Protein AF-A0A3Q0J9S3-F1 (afdb_monomer)

Solvent-accessible surface area (backbone atoms only — not comparable to full-atom values): 10246 Å² total; per-residue (Å²): 113,75,65,60,57,50,49,50,52,51,50,52,49,48,51,49,53,48,52,59,47,47,58,70,67,48,84,59,52,83,39,62,65,51,34,44,53,50,44,73,31,55,76,80,62,47,72,89,80,58,49,76,65,51,54,53,54,41,64,74,39,37,73,55,38,54,61,58,41,72,51,67,41,54,68,50,73,86,28,55,58,26,52,55,52,50,52,52,53,50,50,52,53,50,52,54,50,36,56,51,29,27,60,51,14,63,75,73,75,45,60,34,69,57,43,19,50,52,53,51,49,51,63,57,46,56,60,47,52,53,52,36,51,51,35,40,69,73,41,99,54,59,59,58,24,51,53,52,54,53,51,54,52,48,47,46,51,50,55,63,50,42,45,59,50,52,53,51,55,51,54,52,54,54,56,52,50,54,60,51,50,62,58,60,78,74,108

InterPro domains:
  IPR004836 Sodium/calcium exchanger protein [PR01259] (84-96)
  IPR004836 Sodium/calcium exchanger protein [PR01259] (97-108)
  IPR004836 Sodium/calcium exchanger protein [PR01259] (110-122)
  IPR004836 Sodium/calcium exchanger protein [PR01259] (123-136)
  IPR004837 Sodium/calcium exchanger membrane region [PF01699] (78-172)
  IPR044880 NCX, central ion-binding domain superfamily [G3DSA:1.20.1420.30] (35-182)
  IPR051171 Calcium/Cation Antiporter [PTHR11878] (10-175)

pLDDT: mean 76.57, std 12.16, range [46.0, 93.94]

Sequence (187 aa):
MLEKDTYNSVVDRLMLMTNTNLDAIAVHSETWGQQLTSAMNVNGGDVSSATTYDYIIHYITFQWKVLFALIPPPKIFHGWLTFFVTLIVMGLIMTLTGDLARRFGCVIGLSDTITGITLVALGTSLPEIVGASFAARGEKEADGCLSHILGRIAVTVLVGVGMPWLVAAIYHAFNMVEKTGDKIDRK

Mean predicted aligned error: 13.0 Å

Structure (mmCIF, N/CA/C/O backbone):
data_AF-A0A3Q0J9S3-F1
#
_entry.id   AF-A0A3Q0J9S3-F1
#
loop_
_atom_site.group_PDB
_atom_site.id
_atom_site.type_symbol
_atom_site.label_atom_id
_atom_site.label_alt_id
_atom_site.label_comp_id
_atom_site.label_asym_id
_atom_site.label_entity_id
_atom_site.label_seq_id
_atom_site.pdbx_PDB_ins_code
_atom_site.Cartn_x
_atom_site.Cartn_y
_atom_site.Cartn_z
_atom_site.occupancy
_atom_site.B_iso_or_equiv
_atom_site.auth_seq_id
_atom_site.auth_comp_id
_atom_site.auth_asym_id
_atom_site.auth_atom_id
_atom_site.pdbx_PDB_model_num
ATOM 1 N N . MET A 1 1 ? 10.746 37.585 -39.190 1.00 57.66 1 MET A N 1
ATOM 2 C CA . MET A 1 1 ? 10.411 36.321 -39.884 1.00 57.66 1 MET A CA 1
ATOM 3 C C . MET A 1 1 ? 11.261 35.181 -39.319 1.00 57.66 1 MET A C 1
ATOM 5 O O . MET A 1 1 ? 10.682 34.299 -38.711 1.00 57.66 1 MET A O 1
ATOM 9 N N . LEU A 1 2 ? 12.597 35.309 -39.316 1.00 61.56 2 LEU A N 1
ATOM 10 C CA . LEU A 1 2 ? 13.558 34.324 -38.769 1.00 61.56 2 LEU A CA 1
ATOM 11 C C . LEU A 1 2 ? 13.350 33.891 -37.295 1.00 61.56 2 LEU A C 1
ATOM 13 O O . LEU A 1 2 ? 13.667 32.760 -36.933 1.00 61.56 2 LEU A O 1
ATOM 17 N N . GLU A 1 3 ? 12.802 34.755 -36.437 1.00 72.19 3 GLU A N 1
ATOM 18 C CA . GLU A 1 3 ? 12.566 34.444 -35.015 1.00 72.19 3 GLU A CA 1
ATOM 19 C C . GLU A 1 3 ? 11.379 33.490 -34.793 1.00 72.19 3 GLU A C 1
ATOM 21 O O . GLU A 1 3 ? 11.454 32.607 -33.942 1.00 72.19 3 GLU A O 1
ATOM 26 N N . LYS A 1 4 ? 10.315 33.598 -35.606 1.00 67.62 4 LYS A N 1
ATOM 27 C CA . LYS A 1 4 ? 9.150 32.695 -35.532 1.00 67.62 4 LYS A CA 1
ATOM 28 C C . LYS A 1 4 ? 9.493 31.287 -36.008 1.00 67.62 4 LYS A C 1
ATOM 30 O O . LYS A 1 4 ? 9.059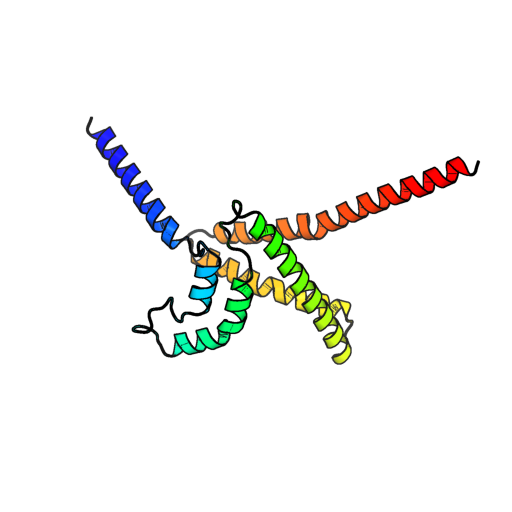 30.321 -35.392 1.00 67.62 4 LYS A O 1
ATOM 35 N N . ASP A 1 5 ? 10.298 31.177 -37.060 1.00 76.06 5 ASP A N 1
ATOM 36 C CA . ASP A 1 5 ? 10.704 29.878 -37.605 1.00 76.06 5 ASP A CA 1
ATOM 37 C C . ASP A 1 5 ? 11.651 29.153 -36.637 1.00 76.06 5 ASP A C 1
ATOM 39 O O . ASP A 1 5 ? 11.509 27.956 -36.389 1.00 76.06 5 ASP A O 1
ATOM 43 N N . THR A 1 6 ? 12.555 29.903 -35.995 1.00 74.56 6 THR A N 1
ATOM 44 C CA . THR A 1 6 ? 13.421 29.376 -34.930 1.00 74.56 6 THR A CA 1
ATOM 45 C C . THR A 1 6 ? 12.597 28.950 -33.713 1.00 74.56 6 THR A C 1
ATOM 47 O O . THR A 1 6 ? 12.784 27.839 -33.220 1.00 74.56 6 THR A O 1
ATOM 50 N N . TYR A 1 7 ? 11.643 29.775 -33.267 1.00 77.00 7 TYR A N 1
ATOM 51 C CA . TYR A 1 7 ? 10.740 29.457 -32.156 1.00 77.00 7 TYR A CA 1
ATOM 52 C C . TYR A 1 7 ? 9.936 28.178 -32.412 1.00 77.00 7 TYR A C 1
ATOM 54 O O . TYR A 1 7 ? 9.954 27.274 -31.580 1.00 77.00 7 TYR A O 1
ATOM 62 N N . ASN A 1 8 ? 9.312 28.051 -33.586 1.00 81.94 8 ASN A N 1
ATOM 63 C CA . ASN A 1 8 ? 8.559 26.852 -33.957 1.00 81.94 8 ASN A CA 1
ATOM 64 C C . ASN A 1 8 ? 9.458 25.609 -33.980 1.00 81.94 8 ASN A C 1
ATOM 66 O O . ASN A 1 8 ? 9.075 24.575 -33.450 1.00 81.94 8 ASN A O 1
ATOM 70 N N . SER A 1 9 ? 10.696 25.720 -34.475 1.00 84.06 9 SER A N 1
ATOM 71 C CA . SER A 1 9 ? 11.639 24.593 -34.468 1.00 84.06 9 SER A CA 1
ATOM 72 C C . SER A 1 9 ? 12.075 24.164 -33.058 1.00 84.06 9 SER A C 1
ATOM 74 O O . SER A 1 9 ? 12.313 22.981 -32.813 1.00 84.06 9 SER A O 1
ATOM 76 N N . VAL A 1 10 ? 12.175 25.110 -32.116 1.00 80.56 10 VAL A N 1
ATOM 77 C CA . VAL A 1 10 ? 12.490 24.825 -30.709 1.00 80.56 10 VAL A CA 1
ATOM 78 C C . VAL A 1 10 ? 11.286 24.189 -30.022 1.00 80.56 10 VAL A C 1
ATOM 80 O O . VAL A 1 10 ? 11.465 23.224 -29.284 1.00 80.56 10 VAL A O 1
ATOM 83 N N . VAL A 1 11 ? 10.069 24.662 -30.305 1.00 81.19 11 VAL A N 1
ATOM 84 C CA . VAL A 1 11 ? 8.820 24.059 -29.818 1.00 81.19 11 VAL A CA 1
ATOM 85 C C . VAL A 1 11 ? 8.642 22.644 -30.369 1.00 81.19 11 VAL A C 1
ATOM 87 O O . VAL A 1 11 ? 8.335 21.744 -29.595 1.00 81.19 11 VAL A O 1
ATOM 90 N N . ASP A 1 12 ? 8.926 22.404 -31.649 1.00 84.56 12 ASP A N 1
ATOM 91 C CA . ASP A 1 12 ? 8.862 21.069 -32.255 1.00 84.56 12 ASP A CA 1
ATOM 92 C C . ASP A 1 12 ? 9.908 20.123 -31.657 1.00 84.56 12 ASP A C 1
ATOM 94 O O . ASP A 1 12 ? 9.615 18.963 -31.371 1.00 84.56 12 ASP A O 1
ATOM 98 N N . ARG A 1 13 ? 11.125 20.616 -31.393 1.00 74.88 13 ARG A N 1
ATOM 99 C CA . ARG A 1 13 ? 12.170 19.844 -30.701 1.00 74.88 13 ARG A CA 1
ATOM 100 C C . ARG A 1 13 ? 11.818 19.566 -29.246 1.00 74.88 13 ARG A C 1
ATOM 102 O O . ARG A 1 13 ? 12.110 18.475 -28.766 1.00 74.88 13 ARG A O 1
ATOM 109 N N . LEU A 1 14 ? 11.195 20.516 -28.551 1.00 70.19 14 LEU A N 1
ATOM 110 C CA . LEU A 1 14 ? 10.699 20.325 -27.190 1.00 70.19 14 LEU A CA 1
ATOM 111 C C . LEU A 1 14 ? 9.545 19.330 -27.170 1.00 70.19 14 LEU A C 1
ATOM 113 O O . LEU A 1 14 ? 9.559 18.438 -26.334 1.00 70.19 14 LEU A O 1
ATOM 117 N N . MET A 1 15 ? 8.602 19.411 -28.107 1.00 69.62 15 MET A N 1
ATOM 118 C CA . MET A 1 15 ? 7.519 18.439 -28.253 1.00 69.62 15 MET A CA 1
ATOM 119 C C . MET A 1 15 ? 8.064 17.047 -28.571 1.00 69.62 15 MET A C 1
ATOM 121 O O . MET A 1 15 ? 7.650 16.091 -27.929 1.00 69.62 15 MET A O 1
ATOM 125 N N . LEU A 1 16 ? 9.038 16.917 -29.478 1.00 70.38 16 LEU A N 1
ATOM 126 C CA . LEU A 1 16 ? 9.688 15.640 -29.797 1.00 70.38 16 LEU A CA 1
ATOM 127 C C . LEU A 1 16 ? 10.479 15.068 -28.618 1.00 70.38 16 LEU A C 1
ATOM 129 O O . LEU A 1 16 ? 10.342 13.883 -28.324 1.00 70.38 16 LEU A O 1
ATOM 133 N N . MET A 1 17 ? 11.270 15.889 -27.918 1.00 59.56 17 MET A N 1
ATOM 134 C CA . MET A 1 17 ? 11.978 15.463 -26.704 1.00 59.56 17 MET A CA 1
ATOM 135 C C . MET A 1 17 ? 11.006 15.132 -25.567 1.00 59.56 17 MET A C 1
ATOM 137 O O . MET A 1 17 ? 11.267 14.217 -24.798 1.00 59.56 17 MET A O 1
ATOM 141 N N . THR A 1 18 ? 9.862 15.812 -25.484 1.00 60.12 18 THR A N 1
ATOM 142 C CA . THR A 1 18 ? 8.819 15.516 -24.493 1.00 60.12 18 THR A CA 1
ATOM 143 C C . THR A 1 18 ? 8.098 14.214 -24.832 1.00 60.12 18 THR A C 1
ATOM 145 O O . THR A 1 18 ? 7.892 13.409 -23.937 1.00 60.12 18 THR A O 1
ATOM 148 N N . ASN A 1 19 ? 7.778 13.953 -26.105 1.00 59.81 19 ASN A N 1
ATOM 149 C CA . ASN A 1 19 ? 7.098 12.724 -26.538 1.00 59.81 19 ASN A CA 1
ATOM 150 C C . ASN A 1 19 ? 7.997 11.487 -26.406 1.00 59.81 19 ASN A C 1
ATOM 152 O O . ASN A 1 19 ? 7.597 10.472 -25.853 1.00 59.81 19 ASN A O 1
ATOM 156 N N . THR A 1 20 ? 9.253 11.590 -26.845 1.00 49.97 20 THR A N 1
ATOM 157 C CA . THR A 1 20 ? 10.216 10.478 -26.744 1.00 49.97 20 THR A CA 1
ATOM 158 C C . THR A 1 20 ? 10.614 10.171 -25.300 1.00 49.97 20 THR A C 1
ATOM 160 O O . THR A 1 20 ? 10.859 9.015 -24.963 1.00 49.97 20 THR A O 1
ATOM 163 N N . ASN A 1 21 ? 10.633 11.178 -24.422 1.00 54.12 21 ASN A N 1
ATOM 164 C CA . ASN A 1 21 ? 10.845 10.971 -22.991 1.00 54.12 21 ASN A CA 1
ATOM 165 C C . ASN A 1 21 ? 9.557 10.500 -22.288 1.00 54.12 21 ASN A C 1
ATOM 167 O O . ASN A 1 21 ? 9.633 9.702 -21.364 1.00 54.12 21 ASN A O 1
ATOM 171 N N . LEU A 1 22 ? 8.368 10.889 -22.769 1.00 54.56 22 LEU A N 1
ATOM 172 C CA . LEU A 1 22 ? 7.084 10.340 -22.313 1.00 54.56 22 LEU A CA 1
ATOM 173 C C . LEU A 1 22 ? 6.984 8.834 -22.561 1.00 54.56 22 LEU A C 1
ATOM 175 O O . LEU A 1 22 ? 6.491 8.143 -21.680 1.00 54.56 22 LEU A O 1
ATOM 179 N N . ASP A 1 23 ? 7.493 8.315 -23.681 1.00 48.53 23 ASP A N 1
ATOM 180 C CA . ASP A 1 23 ? 7.511 6.870 -23.964 1.00 48.53 23 ASP A CA 1
ATOM 181 C C . ASP A 1 23 ? 8.536 6.104 -23.105 1.00 48.53 23 ASP A C 1
ATOM 183 O O . ASP A 1 23 ? 8.290 4.968 -22.703 1.00 48.53 23 ASP A O 1
ATOM 187 N N . ALA A 1 24 ? 9.662 6.733 -22.751 1.00 47.53 24 ALA A N 1
ATOM 188 C CA . ALA A 1 24 ? 10.639 6.176 -21.808 1.00 47.53 24 ALA A CA 1
ATOM 189 C C . ALA A 1 24 ? 10.157 6.241 -20.341 1.00 47.53 24 ALA A C 1
ATOM 191 O O . ALA A 1 24 ? 10.504 5.381 -19.531 1.00 47.53 24 ALA A O 1
ATOM 192 N N . ILE A 1 25 ? 9.329 7.238 -20.008 1.00 46.00 25 ILE A N 1
ATOM 193 C CA . ILE A 1 25 ? 8.617 7.380 -18.726 1.00 46.00 25 ILE A CA 1
ATOM 194 C C . ILE A 1 25 ? 7.341 6.519 -18.709 1.00 46.00 25 ILE A C 1
ATOM 196 O O . ILE A 1 25 ? 6.864 6.143 -17.635 1.00 46.00 25 ILE A O 1
ATOM 200 N N . ALA A 1 26 ? 6.824 6.116 -19.875 1.00 46.53 26 ALA A N 1
ATOM 201 C CA . ALA A 1 26 ? 5.749 5.145 -20.037 1.00 46.53 26 ALA A CA 1
ATOM 202 C C . ALA A 1 26 ? 6.260 3.723 -19.760 1.00 46.53 26 ALA A C 1
ATOM 204 O O . ALA A 1 26 ? 6.108 2.795 -20.549 1.00 46.53 26 ALA A O 1
ATOM 205 N N . VAL A 1 27 ? 6.771 3.515 -18.547 1.00 47.62 27 VAL A N 1
ATOM 206 C CA . VAL A 1 27 ? 6.981 2.215 -17.894 1.00 47.62 27 VAL A CA 1
ATOM 207 C C . VAL A 1 27 ? 5.614 1.585 -17.562 1.00 47.62 27 VAL A C 1
ATOM 209 O O . VAL A 1 27 ? 5.398 1.032 -16.492 1.00 47.62 27 VAL A O 1
ATOM 212 N N . HIS A 1 28 ? 4.616 1.728 -18.434 1.00 52.16 28 HIS A N 1
ATOM 213 C CA . HIS A 1 28 ? 3.241 1.284 -18.236 1.00 52.16 28 HIS A CA 1
ATOM 214 C C . HIS A 1 28 ? 2.761 0.596 -19.511 1.00 52.16 28 HIS A C 1
ATOM 216 O O . HIS A 1 28 ? 2.390 1.221 -20.502 1.00 52.16 28 HIS A O 1
ATOM 222 N N . SER A 1 29 ? 2.774 -0.727 -19.451 1.00 52.75 29 SER A N 1
ATOM 223 C CA . SER A 1 29 ? 2.216 -1.649 -20.433 1.00 52.75 29 SER A CA 1
ATOM 224 C C . SER A 1 29 ? 0.773 -1.281 -20.789 1.00 52.75 29 SER A C 1
ATOM 226 O O . SER A 1 29 ? -0.067 -1.026 -19.924 1.00 52.75 29 SER A O 1
ATOM 228 N N . GLU A 1 30 ? 0.491 -1.220 -22.090 1.00 58.88 30 GLU A N 1
ATOM 229 C CA . GLU A 1 30 ? -0.714 -0.573 -22.613 1.00 58.88 30 GLU A CA 1
ATOM 230 C C . GLU A 1 30 ? -1.953 -1.466 -22.532 1.00 58.88 30 GLU A C 1
ATOM 232 O O . GLU A 1 30 ? -3.084 -0.989 -22.598 1.00 58.88 30 GLU A O 1
ATOM 237 N N . THR A 1 31 ? -1.745 -2.770 -22.353 1.00 64.44 31 THR A N 1
ATOM 238 C CA . THR A 1 31 ? -2.798 -3.783 -22.299 1.00 64.44 31 THR A CA 1
ATOM 239 C C . THR A 1 31 ? -2.441 -4.899 -21.315 1.00 64.44 31 THR A C 1
ATOM 241 O O . THR A 1 31 ? -1.266 -5.189 -21.082 1.00 64.44 31 THR A O 1
ATOM 244 N N . TRP A 1 32 ? -3.461 -5.576 -20.773 1.00 64.00 32 TRP A N 1
ATOM 245 C CA . TRP A 1 32 ? -3.302 -6.759 -19.910 1.00 64.00 32 TRP A CA 1
ATOM 246 C C . TRP A 1 32 ? -2.414 -7.834 -20.557 1.00 64.00 32 TRP A C 1
ATOM 248 O O . TRP A 1 32 ? -1.601 -8.469 -19.889 1.00 64.00 32 TRP A O 1
ATOM 258 N N . GLY A 1 33 ? -2.529 -8.002 -21.880 1.00 63.28 33 GLY A N 1
ATOM 259 C CA . GLY A 1 33 ? -1.698 -8.927 -22.648 1.00 63.28 33 GLY A CA 1
ATOM 260 C C . GLY A 1 33 ? -0.220 -8.547 -22.608 1.00 63.28 33 GLY A C 1
ATOM 261 O O . GLY A 1 33 ? 0.618 -9.388 -22.309 1.00 63.28 33 GLY A O 1
ATOM 262 N N .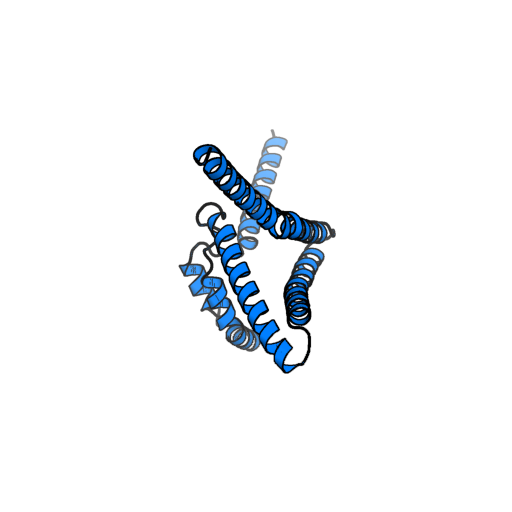 GLN A 1 34 ? 0.111 -7.269 -22.809 1.00 68.31 34 GLN A N 1
ATOM 263 C CA . GLN A 1 34 ? 1.494 -6.796 -22.709 1.00 68.31 34 GLN A CA 1
ATOM 264 C C . GLN A 1 34 ? 2.039 -6.877 -21.276 1.00 68.31 34 GLN A C 1
ATOM 266 O O . GLN A 1 34 ? 3.220 -7.177 -21.107 1.00 68.31 34 GLN A O 1
ATOM 271 N N . GLN A 1 35 ? 1.207 -6.664 -20.249 1.00 68.50 35 GLN A N 1
ATOM 272 C CA . GLN A 1 35 ? 1.579 -6.879 -18.841 1.00 68.50 35 GLN A CA 1
ATOM 273 C C . GLN A 1 35 ? 1.977 -8.326 -18.577 1.00 68.50 35 GLN A C 1
ATOM 275 O O . GLN A 1 35 ? 3.038 -8.579 -18.008 1.00 68.50 35 GLN A O 1
ATOM 280 N N . LEU A 1 36 ? 1.164 -9.271 -19.046 1.00 72.00 36 LEU A N 1
ATOM 281 C CA . LEU A 1 36 ? 1.415 -10.690 -18.855 1.00 72.00 36 LEU A CA 1
ATOM 282 C C . LEU A 1 36 ? 2.612 -11.173 -19.687 1.00 72.00 36 LEU A C 1
ATOM 284 O O . LEU A 1 36 ? 3.478 -11.870 -19.167 1.00 72.00 36 LEU A O 1
ATOM 288 N N . THR A 1 37 ? 2.734 -10.750 -20.948 1.00 68.56 37 THR A N 1
ATOM 289 C CA . THR A 1 37 ? 3.888 -11.085 -21.799 1.00 68.56 37 THR A CA 1
ATOM 290 C C . THR A 1 37 ? 5.194 -10.507 -21.242 1.00 68.56 37 THR A C 1
ATOM 292 O O . THR A 1 37 ? 6.209 -11.199 -21.219 1.00 68.56 37 THR A O 1
ATOM 295 N N . SER A 1 38 ? 5.174 -9.286 -20.701 1.00 67.56 38 SER A N 1
ATOM 296 C CA . SER A 1 38 ? 6.340 -8.679 -20.031 1.00 67.56 38 SER A CA 1
ATOM 297 C C . SER A 1 38 ? 6.643 -9.326 -18.675 1.00 67.56 38 SER A C 1
ATOM 299 O O . SER A 1 38 ? 7.794 -9.356 -18.226 1.00 67.56 38 SER A O 1
ATOM 301 N N . ALA A 1 39 ? 5.624 -9.868 -18.002 1.00 66.12 39 ALA A N 1
ATOM 302 C CA . ALA A 1 39 ? 5.809 -10.665 -16.798 1.00 66.12 39 ALA A CA 1
ATOM 303 C C . ALA A 1 39 ? 6.525 -11.986 -17.115 1.00 66.12 39 ALA A C 1
ATOM 305 O O . ALA A 1 39 ? 7.461 -12.330 -16.393 1.00 66.12 39 ALA A O 1
ATOM 306 N N . MET A 1 40 ? 6.150 -12.644 -18.219 1.00 65.19 40 MET A N 1
ATOM 307 C CA . MET A 1 40 ? 6.673 -13.945 -18.655 1.00 65.19 40 MET A CA 1
ATOM 308 C C . MET A 1 40 ? 8.036 -13.888 -19.365 1.00 65.19 40 MET A C 1
ATOM 310 O O . MET A 1 40 ? 8.767 -14.872 -19.320 1.00 65.19 40 MET A O 1
ATOM 314 N N . ASN A 1 41 ? 8.415 -12.765 -19.984 1.00 68.50 41 ASN A N 1
ATOM 315 C CA . ASN A 1 41 ? 9.706 -12.646 -20.672 1.00 68.50 41 ASN A CA 1
ATOM 316 C C . ASN A 1 41 ? 10.842 -12.192 -19.735 1.00 68.50 41 ASN A C 1
ATOM 318 O O . ASN A 1 41 ? 10.708 -11.237 -18.959 1.00 68.50 41 ASN A O 1
ATOM 322 N N . VAL A 1 42 ? 11.995 -12.861 -19.839 1.00 59.88 42 VAL A N 1
ATOM 323 C CA . VAL A 1 42 ? 13.268 -12.424 -19.242 1.00 59.88 42 VAL A CA 1
ATOM 324 C C . VAL A 1 42 ? 13.800 -11.258 -20.079 1.00 59.88 42 VAL A C 1
ATOM 326 O O . VAL A 1 42 ? 13.814 -11.348 -21.303 1.00 59.88 42 VAL A O 1
ATOM 329 N N . ASN A 1 43 ? 14.166 -10.147 -19.432 1.00 60.91 43 ASN A N 1
ATOM 330 C CA . ASN A 1 43 ? 14.705 -8.944 -20.088 1.00 60.91 43 ASN A CA 1
ATOM 331 C C . ASN A 1 43 ? 13.877 -8.463 -21.313 1.00 60.91 43 ASN A C 1
ATOM 333 O O . ASN A 1 43 ? 14.398 -8.217 -22.394 1.00 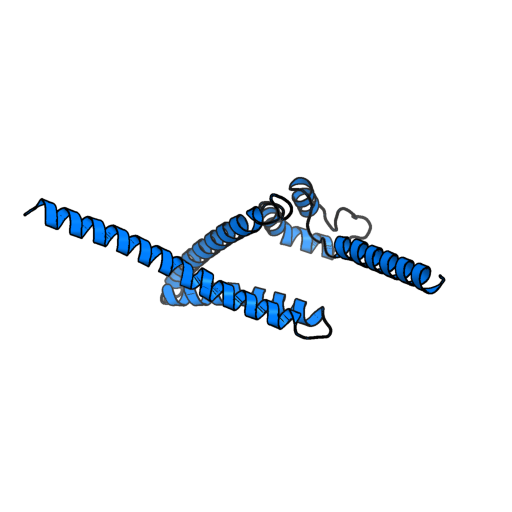60.91 43 ASN A O 1
ATOM 337 N N . GLY A 1 44 ? 12.540 -8.426 -21.191 1.00 59.91 44 GLY A N 1
ATOM 338 C CA . GLY A 1 44 ? 11.654 -7.922 -22.256 1.00 59.91 44 GLY A CA 1
ATOM 339 C C . GLY A 1 44 ? 11.599 -8.766 -23.541 1.00 59.91 44 GLY A C 1
ATOM 340 O O . GLY A 1 44 ? 10.885 -8.393 -24.467 1.00 59.91 44 GLY A O 1
ATOM 341 N N . GLY A 1 45 ? 12.281 -9.917 -23.585 1.00 59.69 45 GLY A N 1
ATOM 342 C CA . GLY A 1 45 ? 12.368 -10.794 -24.756 1.00 59.69 45 GLY A CA 1
ATOM 343 C C . GLY A 1 45 ? 13.740 -10.805 -25.437 1.00 59.69 45 GLY A C 1
ATOM 344 O O . GLY A 1 45 ? 13.930 -11.597 -26.358 1.00 59.69 45 GLY A O 1
ATOM 345 N N . ASP A 1 46 ? 14.705 -9.997 -24.984 1.00 57.56 46 ASP A N 1
ATOM 346 C CA . ASP A 1 46 ? 16.080 -10.059 -25.487 1.00 57.56 46 ASP A CA 1
ATOM 347 C C . ASP A 1 46 ? 16.905 -11.095 -24.708 1.00 57.56 46 ASP A C 1
ATOM 349 O O . ASP A 1 46 ? 17.620 -10.806 -23.750 1.00 57.56 46 ASP A O 1
ATOM 353 N N . VAL A 1 47 ? 16.785 -12.353 -25.132 1.00 61.25 47 VAL A N 1
ATOM 354 C CA . VAL A 1 47 ? 17.547 -13.482 -24.571 1.00 61.25 47 VAL A CA 1
ATOM 355 C C . VAL A 1 47 ? 19.027 -13.470 -24.971 1.00 61.25 47 VAL A C 1
ATOM 357 O O . VAL A 1 47 ? 19.800 -14.261 -24.433 1.00 61.25 47 VAL A O 1
ATOM 360 N N . SER A 1 48 ? 19.430 -12.601 -25.908 1.00 61.09 48 SER A N 1
ATOM 361 C CA . SER A 1 48 ? 20.776 -12.595 -26.494 1.00 61.09 48 SER A CA 1
ATOM 362 C C . SER A 1 48 ? 21.797 -11.778 -25.691 1.00 61.09 48 SER A C 1
ATOM 364 O O . SER A 1 48 ? 22.988 -12.083 -25.727 1.00 61.09 48 SER A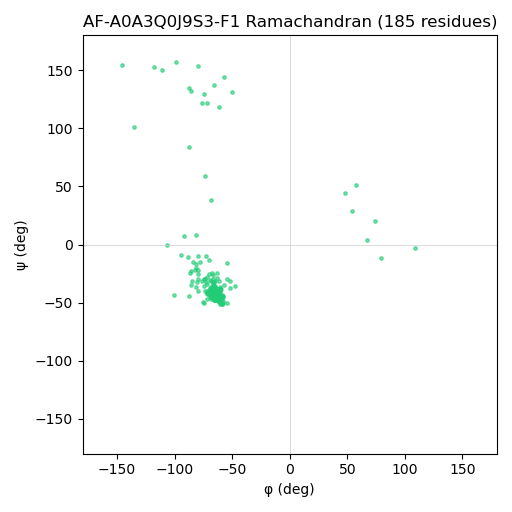 O 1
ATOM 366 N N . SER A 1 49 ? 21.328 -10.797 -24.916 1.00 61.09 49 SER A N 1
ATOM 367 C CA . SER A 1 49 ? 22.126 -9.944 -24.021 1.00 61.09 49 SER A CA 1
ATOM 368 C C . SER A 1 49 ? 21.936 -10.275 -22.529 1.00 61.09 49 SER A C 1
ATOM 370 O O . SER A 1 49 ? 22.571 -9.667 -21.664 1.00 61.09 49 SER A O 1
ATOM 372 N N . ALA A 1 50 ? 21.083 -11.256 -22.216 1.00 58.88 50 ALA A N 1
ATOM 373 C CA . ALA A 1 50 ? 20.678 -11.582 -20.853 1.00 58.88 50 ALA A CA 1
ATOM 374 C C . ALA A 1 50 ? 21.808 -12.252 -20.053 1.00 58.88 50 ALA A C 1
ATOM 376 O O . ALA A 1 50 ? 22.309 -13.325 -20.398 1.00 58.88 50 ALA A O 1
ATOM 377 N N . THR A 1 51 ? 22.181 -11.630 -18.935 1.00 71.62 51 THR A N 1
ATOM 378 C CA . THR A 1 51 ? 23.209 -12.160 -18.027 1.00 71.62 51 THR A CA 1
ATOM 379 C C . THR A 1 51 ? 22.608 -13.252 -17.130 1.00 71.62 51 THR A C 1
ATOM 381 O O . THR A 1 51 ? 21.422 -13.215 -16.822 1.00 71.62 51 THR A O 1
ATOM 384 N N . THR A 1 52 ? 23.396 -14.212 -16.625 1.00 71.69 52 THR A N 1
ATOM 385 C CA . THR A 1 52 ? 22.922 -15.238 -15.661 1.00 71.69 52 THR A CA 1
ATOM 386 C C . THR A 1 52 ? 22.196 -14.630 -14.451 1.00 71.69 52 THR A C 1
ATOM 388 O O . THR A 1 52 ? 21.245 -15.213 -13.931 1.00 71.69 52 THR A O 1
ATOM 391 N N . TYR A 1 53 ? 22.600 -13.424 -14.040 1.00 73.12 53 TYR A N 1
ATOM 392 C CA . TYR A 1 53 ? 21.915 -12.642 -13.014 1.00 73.12 53 TYR A CA 1
ATOM 393 C C . TYR A 1 53 ? 20.464 -12.300 -13.391 1.00 73.12 53 TYR A C 1
ATOM 395 O O . TYR A 1 53 ? 19.597 -12.421 -12.530 1.00 73.12 53 TYR A O 1
ATOM 403 N N . ASP A 1 54 ? 20.172 -11.985 -14.657 1.00 71.81 54 ASP A N 1
ATOM 404 C CA . ASP A 1 54 ? 18.826 -11.638 -15.141 1.00 71.81 54 ASP A CA 1
ATOM 405 C C . ASP A 1 54 ? 17.852 -12.817 -15.051 1.00 71.81 54 ASP A C 1
ATOM 407 O O . ASP A 1 54 ? 16.679 -12.649 -14.716 1.00 71.81 54 ASP A O 1
ATOM 411 N N . TYR A 1 55 ? 18.337 -14.036 -15.287 1.00 74.56 55 TYR A N 1
ATOM 412 C CA . TYR A 1 55 ? 17.523 -15.244 -15.156 1.00 74.56 55 TYR A CA 1
ATOM 413 C C . TYR A 1 55 ? 17.217 -15.575 -13.691 1.00 74.56 55 TYR A C 1
ATOM 415 O O . TYR A 1 55 ? 16.086 -15.940 -13.365 1.00 74.56 55 TYR A O 1
ATOM 423 N N . ILE A 1 56 ? 18.194 -15.405 -12.794 1.00 79.00 56 ILE A N 1
ATOM 424 C CA . ILE A 1 56 ? 18.016 -15.654 -11.355 1.00 79.00 56 ILE A CA 1
ATOM 425 C C . ILE A 1 56 ? 17.013 -14.659 -10.764 1.00 79.00 56 ILE A C 1
ATOM 427 O O . ILE A 1 56 ? 16.071 -15.067 -10.081 1.00 79.00 56 ILE A O 1
ATOM 431 N N . ILE A 1 57 ? 17.164 -13.363 -11.058 1.00 77.44 57 ILE A N 1
ATOM 432 C CA . ILE A 1 57 ? 16.210 -12.350 -10.587 1.00 77.44 57 ILE A CA 1
ATOM 433 C C . ILE A 1 57 ? 14.830 -12.563 -11.205 1.00 77.44 57 ILE A C 1
ATOM 435 O O . ILE A 1 57 ? 13.828 -12.360 -10.522 1.00 77.44 57 ILE A O 1
ATOM 439 N N . HIS A 1 58 ? 14.750 -13.010 -12.462 1.00 77.50 58 HIS A N 1
ATOM 440 C CA . HIS A 1 58 ? 13.470 -13.279 -13.101 1.00 77.50 58 HIS A CA 1
ATOM 441 C C . HIS A 1 58 ? 12.745 -14.429 -12.407 1.00 77.50 58 HIS A C 1
ATOM 443 O O . HIS A 1 58 ? 11.582 -14.276 -12.056 1.00 77.50 58 HIS A O 1
ATOM 449 N N . TYR A 1 59 ? 13.431 -15.539 -12.128 1.00 80.06 59 TYR A N 1
ATOM 450 C CA . TYR A 1 59 ? 12.835 -16.673 -11.424 1.00 80.06 59 TYR A CA 1
ATOM 451 C C . TYR A 1 59 ? 12.364 -16.295 -10.013 1.00 80.06 59 TYR A C 1
ATOM 453 O O . TYR A 1 59 ? 11.249 -16.625 -9.624 1.00 80.06 59 TYR A O 1
ATOM 461 N N . ILE A 1 60 ? 13.174 -15.534 -9.267 1.00 80.38 60 ILE A N 1
ATOM 462 C CA . ILE A 1 60 ? 12.833 -15.086 -7.907 1.00 80.38 60 ILE A CA 1
ATOM 463 C C . ILE A 1 60 ? 11.692 -14.066 -7.906 1.00 80.38 60 ILE A C 1
ATOM 465 O O . ILE A 1 60 ? 10.943 -13.991 -6.939 1.00 80.38 60 ILE A O 1
ATOM 469 N N . THR A 1 61 ? 11.547 -13.251 -8.947 1.00 79.56 61 THR A N 1
ATOM 470 C CA . THR A 1 61 ? 10.482 -12.240 -9.015 1.00 79.56 61 THR A CA 1
ATOM 471 C C . THR A 1 61 ? 9.244 -12.733 -9.752 1.00 79.56 61 THR A C 1
ATOM 473 O O . THR A 1 61 ? 8.215 -12.071 -9.674 1.00 79.56 61 THR A O 1
ATOM 476 N N . PHE A 1 62 ? 9.290 -13.893 -10.410 1.00 78.12 62 PHE A N 1
ATOM 477 C CA . PHE A 1 62 ? 8.224 -14.401 -11.271 1.00 78.12 62 PHE A CA 1
ATOM 478 C C . PHE A 1 62 ? 6.869 -14.463 -10.558 1.00 78.12 62 PHE A C 1
ATOM 480 O O . PHE A 1 62 ? 5.893 -13.888 -11.041 1.00 78.12 62 PHE A O 1
ATOM 487 N N . GLN A 1 63 ? 6.814 -15.063 -9.365 1.00 79.00 63 GLN A N 1
ATOM 488 C CA . GLN A 1 63 ? 5.568 -15.153 -8.597 1.00 79.00 63 GLN A CA 1
ATOM 489 C C . GLN A 1 63 ? 5.015 -13.779 -8.182 1.00 79.00 63 GLN A C 1
ATOM 491 O O . GLN A 1 63 ? 3.802 -13.610 -8.082 1.00 79.00 63 GLN A O 1
ATOM 496 N N . TRP A 1 64 ? 5.885 -12.778 -8.004 1.00 71.06 64 TRP A N 1
ATOM 497 C CA . TRP A 1 64 ? 5.479 -11.401 -7.720 1.00 71.06 64 TRP A CA 1
ATOM 498 C C . TRP A 1 64 ? 5.046 -10.659 -8.990 1.00 71.06 64 TRP A C 1
ATOM 500 O O . TRP A 1 64 ? 4.035 -9.964 -8.974 1.00 71.06 64 TRP A O 1
ATOM 510 N N . LYS A 1 65 ? 5.744 -10.852 -10.116 1.00 72.94 65 LYS A N 1
ATOM 511 C CA . LYS A 1 65 ? 5.400 -10.253 -11.416 1.00 72.94 65 LYS A CA 1
ATOM 512 C C . LYS A 1 65 ? 4.028 -10.714 -11.901 1.00 72.94 65 LYS A C 1
ATOM 514 O O . LYS A 1 65 ? 3.268 -9.899 -12.409 1.00 72.94 65 LYS A O 1
ATOM 519 N N . VAL A 1 66 ? 3.691 -11.990 -11.709 1.00 74.69 66 VAL A N 1
ATOM 520 C CA . VAL A 1 66 ? 2.371 -12.537 -12.061 1.00 74.69 66 VAL A CA 1
ATOM 521 C C . VAL A 1 66 ? 1.271 -11.952 -11.170 1.00 74.69 66 VAL A C 1
ATOM 523 O O . VAL A 1 66 ? 0.204 -11.604 -11.668 1.00 74.69 66 VAL A O 1
ATOM 526 N N . LEU A 1 67 ? 1.541 -11.772 -9.873 1.00 75.12 67 LEU A N 1
ATOM 527 C CA . LEU A 1 67 ? 0.592 -11.157 -8.943 1.00 75.12 67 LEU A CA 1
ATOM 528 C C . LEU A 1 67 ? 0.332 -9.678 -9.280 1.00 75.12 67 LEU A C 1
ATOM 530 O O . LEU A 1 67 ? -0.812 -9.234 -9.242 1.00 75.12 67 LEU A O 1
ATOM 534 N N . PHE A 1 68 ? 1.365 -8.933 -9.682 1.00 69.94 68 PHE A N 1
ATOM 535 C CA . PHE A 1 68 ? 1.219 -7.548 -10.141 1.00 69.94 68 PHE A CA 1
ATOM 536 C C . PHE A 1 68 ? 0.595 -7.431 -11.539 1.00 69.94 68 PHE A C 1
ATOM 538 O O . PHE A 1 68 ? -0.111 -6.462 -11.796 1.00 69.94 68 PHE A O 1
ATOM 545 N N . ALA A 1 69 ? 0.783 -8.418 -12.420 1.00 69.50 69 ALA A N 1
ATOM 546 C CA . ALA A 1 69 ? 0.123 -8.468 -13.728 1.00 69.50 69 ALA A CA 1
ATOM 547 C C . ALA A 1 69 ? -1.389 -8.753 -13.639 1.00 69.50 69 ALA A C 1
ATOM 549 O O . ALA A 1 69 ? -2.097 -8.577 -14.626 1.00 69.50 69 ALA A O 1
ATOM 550 N N . LEU A 1 70 ? -1.887 -9.184 -12.471 1.00 70.38 70 LEU A N 1
ATOM 551 C CA . LEU A 1 70 ? -3.321 -9.332 -12.207 1.00 70.38 70 LEU A CA 1
ATOM 552 C C . LEU A 1 70 ? -4.005 -7.990 -11.877 1.00 70.38 70 LEU A C 1
ATOM 554 O O . LEU A 1 70 ? -5.227 -7.916 -11.776 1.00 70.38 70 LEU A O 1
ATOM 558 N N . ILE A 1 71 ? -3.237 -6.922 -11.667 1.00 73.62 71 ILE A N 1
ATOM 559 C CA . ILE A 1 71 ? -3.776 -5.591 -11.396 1.00 73.62 71 ILE A CA 1
ATOM 560 C C . ILE A 1 71 ? -4.069 -4.912 -12.742 1.00 73.62 71 ILE A C 1
ATOM 562 O O . ILE A 1 71 ? -3.201 -4.914 -13.613 1.00 73.62 71 ILE A O 1
ATOM 566 N N . PRO A 1 72 ? -5.261 -4.313 -12.932 1.00 69.06 72 PRO A N 1
ATOM 567 C CA . PRO A 1 72 ? -5.633 -3.709 -14.203 1.00 69.06 72 PRO A CA 1
ATOM 568 C C . PRO A 1 72 ? -4.639 -2.630 -14.660 1.00 69.06 72 PRO A C 1
ATOM 570 O O . PRO A 1 72 ? -4.129 -1.873 -13.832 1.00 69.06 72 PRO A O 1
ATOM 573 N N . PRO A 1 73 ? -4.386 -2.522 -15.980 1.00 66.12 73 PRO A N 1
ATOM 574 C CA . PRO A 1 73 ? -3.492 -1.535 -16.536 1.00 66.12 73 PRO A CA 1
ATOM 575 C C . PRO A 1 73 ? -4.026 -0.107 -16.340 1.00 66.12 73 PRO A C 1
ATOM 577 O O . PRO A 1 73 ? -5.195 0.163 -16.645 1.00 66.12 73 PRO A O 1
ATOM 580 N N . PRO A 1 74 ? -3.145 0.838 -15.963 1.00 64.12 74 PRO A N 1
ATOM 581 C CA . PRO A 1 74 ? -3.448 2.257 -15.742 1.00 64.12 74 PRO A CA 1
ATOM 582 C C . PRO A 1 74 ? -4.122 2.995 -16.907 1.00 64.12 74 PRO A C 1
ATOM 584 O O . PRO A 1 74 ? -4.679 4.068 -16.701 1.00 64.12 74 PRO A O 1
ATOM 587 N N . LYS A 1 75 ? -4.109 2.446 -18.130 1.00 63.66 75 LYS A N 1
ATOM 588 C CA . LYS A 1 75 ? -4.734 3.074 -19.308 1.00 63.66 75 LYS A CA 1
ATOM 589 C C . LYS A 1 75 ? -6.239 2.792 -19.441 1.00 63.66 75 LYS A C 1
ATOM 591 O O . LYS A 1 75 ? -6.924 3.495 -20.180 1.00 63.66 75 LYS A O 1
ATOM 596 N N . ILE A 1 76 ? -6.790 1.812 -18.717 1.00 61.34 76 ILE A N 1
ATOM 597 C CA . ILE A 1 76 ? -8.235 1.537 -18.741 1.00 61.34 76 ILE A CA 1
ATOM 598 C C . ILE A 1 76 ? -8.954 2.603 -17.894 1.00 61.34 76 ILE A C 1
ATOM 600 O O . ILE A 1 76 ? -8.671 2.747 -16.706 1.00 61.34 76 ILE A O 1
ATOM 604 N N . PHE A 1 77 ? -9.888 3.356 -18.494 1.00 60.22 77 PHE A N 1
ATOM 605 C CA . PHE A 1 77 ? -10.698 4.386 -17.812 1.00 60.22 77 PHE A CA 1
ATOM 606 C C . PHE A 1 77 ? -9.884 5.510 -17.126 1.00 60.22 77 PHE A C 1
ATOM 608 O O . PHE A 1 77 ? -10.108 5.828 -15.959 1.00 60.22 77 PHE A O 1
ATOM 615 N N . HIS A 1 78 ? -8.944 6.144 -17.842 1.00 65.62 78 HIS A N 1
ATOM 616 C CA . HIS A 1 78 ? -8.168 7.294 -17.331 1.00 65.62 78 HIS A CA 1
ATOM 617 C C . HIS A 1 78 ? -7.454 7.026 -15.983 1.00 65.62 78 HIS A C 1
ATOM 619 O O . HIS A 1 78 ? -7.285 7.935 -15.175 1.00 65.62 78 HIS A O 1
ATOM 625 N N . GLY A 1 79 ? -7.085 5.771 -15.696 1.00 67.50 79 GLY A N 1
ATOM 626 C CA . GLY A 1 79 ? -6.372 5.384 -14.471 1.00 67.50 79 GLY A CA 1
ATOM 627 C C . GLY A 1 79 ? -7.229 5.240 -13.211 1.00 67.50 79 GLY A C 1
ATOM 628 O O . GLY A 1 79 ? -6.772 4.637 -12.240 1.00 67.50 79 GLY A O 1
ATOM 629 N N . TRP A 1 80 ? -8.488 5.686 -13.221 1.00 74.62 80 TRP A N 1
ATOM 630 C CA . TRP A 1 80 ? -9.369 5.623 -12.047 1.00 74.62 80 TRP A CA 1
ATOM 631 C C . TRP A 1 80 ? -9.675 4.193 -11.602 1.00 74.62 80 TRP A C 1
ATOM 633 O O . TRP A 1 80 ? -9.674 3.894 -10.408 1.00 74.62 80 TRP A O 1
ATOM 643 N N . LEU A 1 81 ? -9.893 3.285 -12.556 1.00 77.50 81 LEU A N 1
ATOM 644 C CA . LEU A 1 81 ? -10.150 1.879 -12.243 1.00 77.50 81 LEU A CA 1
ATOM 645 C C . LEU A 1 81 ? -8.946 1.237 -11.543 1.00 77.50 81 LEU A C 1
ATOM 647 O O . LEU A 1 81 ? -9.101 0.500 -10.572 1.00 77.50 81 LEU A O 1
ATOM 651 N N . THR A 1 82 ? -7.741 1.561 -12.004 1.00 79.69 82 THR A N 1
ATOM 652 C CA . THR A 1 82 ? -6.502 1.033 -11.427 1.00 79.69 82 THR A CA 1
ATOM 653 C C . THR A 1 82 ? -6.299 1.540 -10.007 1.00 79.69 82 THR A C 1
ATOM 655 O O . THR A 1 82 ? -5.927 0.765 -9.128 1.00 79.69 82 THR A O 1
ATOM 658 N N . PHE A 1 83 ? -6.625 2.806 -9.745 1.00 81.56 83 PHE A N 1
ATOM 659 C CA . PHE A 1 83 ? -6.554 3.384 -8.407 1.00 81.56 83 PHE A CA 1
ATOM 660 C C . PHE A 1 83 ? -7.442 2.639 -7.396 1.00 81.56 83 PHE A C 1
ATOM 662 O O . PHE A 1 83 ? -6.959 2.202 -6.355 1.00 81.56 83 PHE A O 1
ATOM 669 N N . PHE A 1 84 ? -8.721 2.412 -7.706 1.00 85.12 84 PHE A N 1
ATOM 670 C CA . PHE A 1 84 ? -9.605 1.702 -6.774 1.00 85.12 84 PHE A CA 1
ATOM 671 C C . PHE A 1 84 ? -9.243 0.224 -6.614 1.00 85.12 84 PHE A C 1
ATOM 673 O O . PHE A 1 84 ? -9.250 -0.288 -5.496 1.00 85.12 84 PHE A O 1
ATOM 680 N N . VAL A 1 85 ? -8.898 -0.468 -7.704 1.00 85.38 85 VAL A N 1
ATOM 681 C CA . VAL A 1 85 ? -8.552 -1.896 -7.636 1.00 85.38 85 VAL A CA 1
ATOM 682 C C . VAL A 1 85 ? -7.264 -2.111 -6.842 1.00 85.38 85 VAL A C 1
ATOM 684 O O . VAL A 1 85 ? -7.222 -2.993 -5.987 1.00 85.38 85 VAL A O 1
ATOM 687 N N . THR A 1 86 ? -6.242 -1.276 -7.042 1.00 83.19 86 THR A N 1
ATOM 688 C CA . THR A 1 86 ? -5.004 -1.345 -6.247 1.00 83.19 86 THR A CA 1
ATOM 689 C C . THR A 1 86 ? -5.245 -1.052 -4.771 1.00 83.19 86 THR A C 1
ATOM 691 O O . THR A 1 86 ? -4.711 -1.771 -3.930 1.00 83.19 86 THR A O 1
ATOM 694 N N . LEU A 1 87 ? -6.088 -0.068 -4.437 1.00 85.31 87 LEU A N 1
ATOM 695 C CA . LEU A 1 87 ? -6.467 0.208 -3.048 1.00 85.31 87 LEU A CA 1
ATOM 696 C C . LEU A 1 87 ? -7.161 -0.989 -2.384 1.00 85.31 87 LEU A C 1
ATOM 698 O O . LEU A 1 87 ? -6.829 -1.331 -1.250 1.00 85.31 87 LEU A O 1
ATOM 702 N N . ILE A 1 88 ? -8.086 -1.652 -3.086 1.00 87.44 88 ILE A N 1
ATOM 703 C CA . ILE A 1 88 ? -8.789 -2.838 -2.570 1.00 87.44 88 ILE A CA 1
ATOM 704 C C . ILE A 1 88 ? -7.811 -3.996 -2.352 1.00 87.44 88 ILE A C 1
ATOM 706 O O . ILE A 1 88 ? -7.807 -4.607 -1.283 1.00 87.44 88 ILE A O 1
ATOM 710 N N . VAL A 1 89 ? -6.958 -4.282 -3.340 1.00 86.38 89 VAL A N 1
ATOM 711 C CA . VAL A 1 89 ? -5.954 -5.355 -3.255 1.00 86.38 89 VAL A CA 1
ATOM 712 C C . VAL A 1 89 ? -4.970 -5.088 -2.114 1.00 86.38 89 VAL A C 1
ATOM 714 O O . VAL A 1 89 ? -4.687 -5.990 -1.327 1.00 86.38 89 VAL A O 1
ATOM 717 N N . MET A 1 90 ? -4.502 -3.847 -1.965 1.00 84.88 90 MET A N 1
ATOM 718 C CA . MET A 1 90 ? -3.626 -3.441 -0.865 1.00 84.88 90 MET A CA 1
ATOM 719 C C . MET A 1 90 ? -4.311 -3.615 0.494 1.00 84.88 90 MET A C 1
ATOM 721 O O . MET A 1 90 ? -3.715 -4.175 1.412 1.00 84.88 90 MET A O 1
ATOM 725 N N . GLY A 1 91 ? -5.576 -3.202 0.620 1.00 87.00 91 GLY A N 1
ATOM 726 C CA . GLY A 1 91 ? -6.371 -3.418 1.830 1.00 87.00 91 GLY A CA 1
ATOM 727 C C . GLY A 1 91 ? -6.489 -4.901 2.191 1.00 87.00 91 GLY A C 1
ATOM 728 O O . GLY A 1 91 ? -6.247 -5.278 3.337 1.00 87.00 91 GLY A O 1
ATOM 729 N N . LEU A 1 92 ? -6.767 -5.760 1.208 1.00 88.50 92 LEU A N 1
ATOM 730 C CA . LEU A 1 92 ? -6.860 -7.206 1.406 1.00 88.50 92 LEU A CA 1
ATOM 731 C C . LEU A 1 92 ? -5.522 -7.795 1.878 1.00 88.50 92 LEU A C 1
ATOM 733 O O . LEU A 1 92 ? -5.483 -8.494 2.891 1.00 88.50 92 LEU A O 1
ATOM 737 N N . ILE A 1 93 ? -4.410 -7.454 1.222 1.00 87.25 93 ILE A N 1
ATOM 738 C CA . ILE A 1 93 ? -3.068 -7.913 1.619 1.00 87.25 93 ILE A CA 1
ATOM 739 C C . ILE A 1 93 ? -2.713 -7.435 3.038 1.00 87.25 93 ILE A C 1
ATOM 741 O O . ILE A 1 93 ? -2.163 -8.210 3.826 1.00 87.25 93 ILE A O 1
ATOM 745 N N . MET A 1 94 ? -3.069 -6.198 3.400 1.00 86.50 94 MET A N 1
ATOM 746 C CA . MET A 1 94 ? -2.845 -5.654 4.745 1.00 86.50 94 MET A CA 1
ATOM 747 C C . MET A 1 94 ? -3.650 -6.399 5.813 1.00 86.50 94 MET A C 1
ATOM 749 O O . MET A 1 94 ? -3.100 -6.729 6.864 1.00 86.50 94 MET A O 1
ATOM 753 N N . THR A 1 95 ? -4.919 -6.729 5.545 1.00 87.94 95 THR A N 1
ATOM 754 C CA . THR A 1 95 ? -5.739 -7.519 6.484 1.00 87.94 95 THR A CA 1
ATOM 755 C C . THR A 1 95 ? -5.181 -8.926 6.694 1.00 87.94 95 THR A C 1
ATOM 757 O O . THR A 1 95 ? -5.023 -9.354 7.837 1.00 87.94 95 THR A O 1
ATOM 760 N N . LEU A 1 96 ? -4.767 -9.604 5.617 1.00 89.50 96 LEU A N 1
ATOM 761 C CA . LEU A 1 96 ? -4.137 -10.925 5.694 1.00 89.50 96 LEU A CA 1
ATOM 762 C C . LEU A 1 96 ? -2.822 -10.891 6.482 1.00 89.50 96 LEU A C 1
ATOM 764 O O . LEU A 1 96 ? -2.566 -11.765 7.309 1.00 89.50 96 LEU A O 1
ATOM 768 N N . THR A 1 97 ? -1.997 -9.868 6.252 1.00 87.62 97 THR A N 1
ATOM 769 C CA . THR A 1 97 ? -0.726 -9.683 6.968 1.00 87.62 97 THR A CA 1
ATOM 770 C C . THR A 1 97 ? -0.962 -9.433 8.455 1.00 87.62 97 THR A C 1
ATOM 772 O O . THR A 1 97 ? -0.263 -10.008 9.288 1.00 87.62 97 THR A O 1
ATOM 775 N N . GLY A 1 98 ? -1.976 -8.635 8.805 1.00 87.19 98 GLY A N 1
ATOM 776 C CA . GLY A 1 98 ? -2.383 -8.417 10.192 1.00 87.19 98 GLY A CA 1
ATOM 777 C C . GLY A 1 98 ? -2.825 -9.708 10.882 1.00 87.19 98 GLY A C 1
ATOM 778 O O . GLY A 1 98 ? -2.402 -9.983 12.004 1.00 87.19 98 GLY A O 1
ATOM 779 N N . ASP A 1 99 ? -3.613 -10.543 10.206 1.00 89.06 99 ASP A N 1
ATOM 780 C CA . ASP A 1 99 ? -4.071 -11.819 10.763 1.00 89.06 99 ASP A CA 1
ATOM 781 C C . ASP A 1 99 ? -2.939 -12.841 10.919 1.00 89.06 99 ASP A C 1
ATOM 783 O O . ASP A 1 99 ? -2.879 -13.551 11.927 1.00 89.06 99 ASP A O 1
ATOM 787 N N . LEU A 1 100 ? -1.997 -12.884 9.972 1.00 87.06 100 LEU A N 1
ATOM 788 C CA . LEU A 1 100 ? -0.766 -13.665 10.106 1.00 87.06 100 LEU A CA 1
ATOM 789 C C . LEU A 1 100 ? 0.062 -13.173 11.298 1.00 87.06 100 LEU A C 1
ATOM 791 O O . LEU A 1 100 ? 0.481 -13.980 12.125 1.00 87.06 100 LEU A O 1
ATOM 795 N N . ALA A 1 101 ? 0.249 -11.859 11.430 1.00 86.94 101 ALA A N 1
ATOM 796 C CA . ALA A 1 101 ? 1.020 -11.257 12.512 1.00 86.94 101 ALA A CA 1
ATOM 797 C C . ALA A 1 101 ? 0.434 -11.554 13.902 1.00 86.94 101 ALA A C 1
ATOM 799 O O . ALA A 1 101 ? 1.193 -11.845 14.824 1.00 86.94 101 ALA A O 1
ATOM 800 N N . ARG A 1 102 ? -0.898 -11.559 14.052 1.00 83.94 102 ARG A N 1
ATOM 801 C CA . ARG A 1 102 ? -1.572 -11.970 15.299 1.00 83.94 102 ARG A CA 1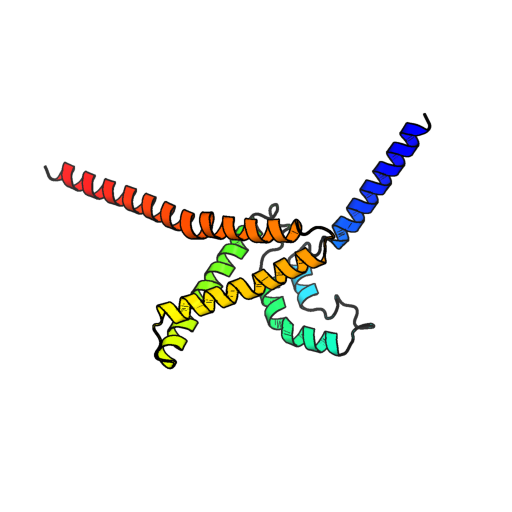
ATOM 802 C C . ARG A 1 102 ? -1.288 -13.434 15.635 1.00 83.94 102 ARG A C 1
ATOM 804 O O . ARG A 1 102 ? -0.893 -13.749 16.751 1.00 83.94 102 ARG A O 1
ATOM 811 N N . ARG A 1 103 ? -1.396 -14.332 14.648 1.00 85.38 103 ARG A N 1
ATOM 812 C CA . ARG A 1 103 ? -1.074 -15.760 14.836 1.00 85.38 103 ARG A CA 1
ATOM 813 C C . ARG A 1 103 ? 0.394 -15.976 15.214 1.00 85.38 103 ARG A C 1
ATOM 815 O O . ARG A 1 103 ? 0.678 -16.822 16.055 1.00 85.38 103 ARG A O 1
ATOM 822 N N . PHE A 1 104 ? 1.315 -15.205 14.635 1.00 83.75 104 PHE A N 1
ATOM 823 C CA . PHE A 1 104 ? 2.728 -15.216 15.030 1.00 83.75 104 PHE A CA 1
ATOM 824 C C . PHE A 1 104 ? 2.955 -14.627 16.433 1.00 83.75 104 PHE A C 1
ATOM 826 O O . PHE A 1 104 ? 3.778 -15.152 17.180 1.00 83.75 104 PHE A O 1
ATOM 833 N N . GLY A 1 105 ? 2.208 -13.588 16.822 1.00 82.44 105 GLY A N 1
ATOM 834 C CA . GLY A 1 105 ? 2.242 -12.986 18.162 1.00 82.44 105 GLY A CA 1
ATOM 835 C C . GLY A 1 105 ? 1.920 -13.990 19.270 1.00 82.44 105 GLY A C 1
ATOM 836 O O . GLY A 1 105 ? 2.692 -14.109 20.224 1.00 82.44 105 GLY A O 1
ATOM 837 N N . CYS A 1 106 ? 0.884 -14.809 19.064 1.00 79.25 106 CYS A N 1
ATOM 838 C CA . CYS A 1 106 ? 0.520 -15.916 19.950 1.00 79.25 106 CYS A CA 1
ATOM 839 C C . CYS A 1 106 ? 1.655 -16.940 20.163 1.00 79.25 106 CYS A C 1
ATOM 841 O O . CYS A 1 106 ? 1.792 -17.477 21.259 1.00 79.25 106 CYS A O 1
ATOM 843 N N . VAL A 1 107 ? 2.487 -17.208 19.146 1.00 81.31 107 VAL A N 1
ATOM 844 C CA . VAL A 1 107 ? 3.623 -18.152 19.246 1.00 81.31 107 VAL A CA 1
ATOM 845 C C . VAL A 1 107 ? 4.799 -17.544 20.016 1.00 81.31 107 VAL A C 1
ATOM 847 O O . VAL A 1 107 ? 5.531 -18.254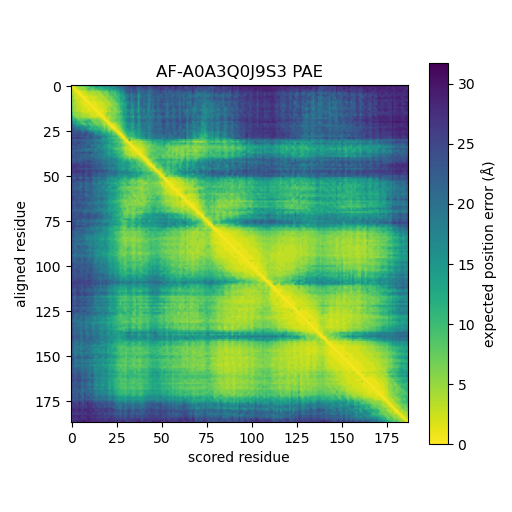 20.700 1.00 81.31 107 VAL A O 1
ATOM 850 N N . ILE A 1 108 ? 4.975 -16.226 19.918 1.00 81.25 108 ILE A N 1
ATOM 851 C CA . ILE A 1 108 ? 6.081 -15.480 20.536 1.00 81.25 108 ILE A CA 1
ATOM 852 C C . ILE A 1 108 ? 5.723 -15.027 21.970 1.00 81.25 108 ILE A C 1
ATOM 854 O O . ILE A 1 108 ? 6.596 -14.595 22.720 1.00 81.25 108 ILE A O 1
ATOM 858 N N . GLY A 1 109 ? 4.457 -15.155 22.385 1.00 78.38 109 GLY A N 1
ATOM 859 C CA . GLY A 1 109 ? 3.981 -14.746 23.712 1.00 78.38 109 GLY A CA 1
ATOM 860 C C . GLY A 1 109 ? 3.850 -13.227 23.879 1.00 78.38 109 GLY A C 1
ATOM 861 O O . GLY A 1 109 ? 3.849 -12.728 25.003 1.00 78.38 109 GLY A O 1
ATOM 862 N N . LEU A 1 110 ? 3.761 -12.486 22.770 1.00 77.25 110 LEU A N 1
ATOM 863 C CA . LEU A 1 110 ? 3.558 -11.036 22.752 1.00 77.25 110 LEU A CA 1
ATOM 864 C C . LEU A 1 110 ? 2.086 -10.696 22.497 1.00 77.25 110 LEU A C 1
ATOM 866 O O . LEU A 1 110 ? 1.350 -11.479 21.907 1.00 77.25 110 LEU A O 1
ATOM 870 N N . SER A 1 111 ? 1.663 -9.496 22.905 1.00 80.50 111 SER A N 1
ATOM 871 C CA . SER A 1 111 ? 0.313 -9.005 22.611 1.00 80.50 111 SER A CA 1
ATOM 872 C C . SER A 1 111 ? 0.093 -8.902 21.099 1.00 80.50 111 SER A C 1
ATOM 874 O O . SER A 1 111 ? 0.758 -8.111 20.422 1.00 80.50 111 SER A O 1
ATOM 876 N N . ASP A 1 112 ? -0.876 -9.669 20.596 1.00 80.56 112 ASP A N 1
ATOM 877 C CA . ASP A 1 112 ? -1.272 -9.760 19.185 1.00 80.56 112 ASP A CA 1
ATOM 878 C C . ASP A 1 112 ? -1.455 -8.391 18.517 1.00 80.56 112 ASP A C 1
ATOM 880 O O . ASP A 1 112 ? -1.111 -8.196 17.348 1.00 80.56 112 ASP A O 1
ATOM 884 N N . THR A 1 113 ? -1.967 -7.417 19.271 1.00 81.50 113 THR A N 1
ATOM 885 C CA . THR A 1 113 ? -2.199 -6.053 18.790 1.00 81.50 113 THR A CA 1
ATOM 886 C C . THR A 1 113 ? -0.891 -5.320 18.503 1.00 81.50 113 THR A C 1
ATOM 888 O O . THR A 1 113 ? -0.774 -4.659 17.475 1.00 81.50 113 THR A O 1
ATOM 891 N N . ILE A 1 114 ? 0.109 -5.447 19.379 1.00 84.69 114 ILE A N 1
ATOM 892 C CA . ILE A 1 114 ? 1.388 -4.740 19.233 1.00 84.69 114 ILE A CA 1
ATOM 893 C C . ILE A 1 114 ? 2.179 -5.363 18.082 1.00 84.69 114 ILE A C 1
ATOM 895 O O . ILE A 1 114 ? 2.625 -4.650 17.187 1.00 84.69 114 ILE A O 1
ATOM 899 N N . THR A 1 115 ? 2.272 -6.694 18.049 1.00 83.50 115 THR A N 1
ATOM 900 C CA . THR A 1 115 ? 2.982 -7.421 16.987 1.00 83.50 115 THR A CA 1
ATOM 901 C C . THR A 1 115 ? 2.363 -7.171 15.613 1.00 83.50 115 THR A C 1
ATOM 903 O O . THR A 1 115 ? 3.094 -6.950 14.648 1.00 83.50 115 THR A O 1
ATOM 906 N N . GLY A 1 116 ? 1.028 -7.122 15.527 1.00 83.12 116 GLY A N 1
ATOM 907 C CA . GLY A 1 116 ? 0.312 -6.760 14.305 1.00 83.12 116 GLY A CA 1
ATOM 908 C C . GLY A 1 116 ? 0.642 -5.352 13.815 1.00 83.12 116 GLY A C 1
ATOM 909 O O . GLY A 1 116 ? 1.025 -5.177 12.660 1.00 83.12 116 GLY A O 1
ATOM 910 N N . ILE A 1 117 ? 0.547 -4.350 14.692 1.00 84.31 117 ILE A N 1
ATOM 911 C CA . ILE A 1 117 ? 0.782 -2.950 14.316 1.00 84.31 117 ILE A CA 1
ATOM 912 C C . ILE A 1 117 ? 2.249 -2.721 13.936 1.00 84.31 117 ILE A C 1
ATOM 914 O O . ILE A 1 117 ? 2.514 -2.054 12.941 1.00 84.31 117 ILE A O 1
ATOM 918 N N . THR A 1 118 ? 3.211 -3.289 14.669 1.00 87.94 118 THR A N 1
ATOM 919 C CA . THR A 1 118 ? 4.639 -3.093 14.380 1.00 87.94 118 THR A CA 1
ATOM 920 C C . THR A 1 118 ? 5.069 -3.784 13.088 1.00 87.94 118 THR A C 1
ATOM 922 O O . THR A 1 118 ? 5.763 -3.164 12.286 1.00 87.94 118 THR A O 1
ATOM 925 N N . LEU A 1 119 ? 4.641 -5.029 12.837 1.00 85.75 119 LEU A N 1
ATOM 926 C CA . LEU A 1 119 ? 4.977 -5.726 11.588 1.00 85.75 119 LEU A CA 1
ATOM 927 C C . LEU A 1 119 ? 4.365 -5.036 10.367 1.00 85.75 119 LEU A C 1
ATOM 929 O O . LEU A 1 119 ? 5.045 -4.872 9.355 1.00 85.75 119 LEU A O 1
ATOM 933 N N . VAL A 1 120 ? 3.113 -4.582 10.472 1.00 85.25 120 VAL A N 1
ATOM 934 C CA . VAL A 1 120 ? 2.453 -3.833 9.396 1.00 85.25 120 VAL A CA 1
ATOM 935 C C . VAL A 1 120 ? 3.131 -2.477 9.182 1.00 85.25 120 VAL A C 1
ATOM 937 O O . VAL A 1 120 ? 3.452 -2.136 8.045 1.00 85.25 120 VAL A O 1
ATOM 940 N N . ALA A 1 121 ? 3.429 -1.734 10.253 1.00 87.00 121 ALA A N 1
ATOM 941 C CA . ALA A 1 121 ? 4.121 -0.449 10.160 1.00 87.00 121 ALA A CA 1
ATOM 942 C C . ALA A 1 121 ? 5.488 -0.602 9.474 1.00 87.00 121 ALA A C 1
ATOM 944 O O . ALA A 1 121 ? 5.751 0.066 8.474 1.00 87.00 121 ALA A O 1
ATOM 945 N N . LEU A 1 122 ? 6.312 -1.553 9.924 1.00 88.44 122 LEU A N 1
ATOM 946 C CA . LEU A 1 122 ? 7.606 -1.852 9.306 1.00 88.44 122 LEU A CA 1
ATOM 947 C C . LEU A 1 122 ? 7.458 -2.259 7.832 1.00 88.44 122 LEU A C 1
ATOM 949 O O . LEU A 1 122 ? 8.200 -1.766 6.981 1.00 88.44 122 LEU A O 1
ATOM 953 N N . GLY A 1 123 ? 6.471 -3.102 7.518 1.00 85.12 123 GLY A N 1
ATOM 954 C CA . GLY A 1 123 ? 6.174 -3.533 6.151 1.00 85.12 123 GLY A CA 1
ATOM 955 C C . GLY A 1 123 ? 5.777 -2.386 5.216 1.00 85.12 123 GLY A C 1
ATOM 956 O O . GLY A 1 123 ? 6.097 -2.431 4.032 1.00 85.12 123 GLY A O 1
ATOM 957 N N . THR A 1 124 ? 5.135 -1.334 5.732 1.00 86.25 124 THR A N 1
ATOM 958 C CA . THR A 1 124 ? 4.751 -0.147 4.942 1.00 86.25 124 THR A CA 1
ATOM 959 C C . THR A 1 124 ? 5.850 0.908 4.809 1.00 86.25 124 THR A C 1
ATOM 961 O O . THR A 1 124 ? 5.919 1.585 3.776 1.00 86.25 124 THR A O 1
ATOM 964 N N . SER A 1 125 ? 6.715 1.047 5.818 1.00 90.00 125 SER A N 1
ATOM 965 C CA . SER A 1 125 ? 7.778 2.058 5.842 1.00 90.00 125 SER A CA 1
ATOM 966 C C . SER A 1 125 ? 9.010 1.649 5.036 1.00 90.00 125 SER A C 1
ATOM 968 O O . SER A 1 125 ? 9.650 2.508 4.436 1.00 90.00 125 SER A O 1
ATOM 970 N N . LEU A 1 126 ? 9.349 0.356 4.957 1.00 89.62 126 LEU A N 1
ATOM 971 C CA . LEU A 1 126 ? 10.505 -0.084 4.160 1.00 89.62 126 LEU A CA 1
ATOM 972 C C . LEU A 1 126 ? 10.356 0.268 2.665 1.00 89.62 126 LEU A C 1
ATOM 974 O O . LEU A 1 126 ? 11.257 0.911 2.120 1.00 89.62 126 LEU A O 1
ATOM 978 N N . PRO A 1 127 ? 9.229 -0.047 1.993 1.00 85.38 127 PRO A N 1
ATOM 979 C CA . PRO A 1 127 ? 9.013 0.369 0.609 1.00 85.38 127 PRO A CA 1
ATOM 980 C C . PRO A 1 127 ? 8.921 1.890 0.453 1.00 85.38 127 PRO A C 1
ATOM 982 O O . PRO A 1 127 ? 9.325 2.422 -0.577 1.00 85.38 127 PRO A O 1
ATOM 985 N N . GLU A 1 128 ? 8.413 2.598 1.469 1.00 86.00 128 GLU A N 1
ATOM 986 C CA . GLU A 1 128 ? 8.353 4.066 1.476 1.00 86.00 128 GLU A CA 1
ATOM 987 C C . GLU A 1 128 ? 9.721 4.697 1.345 1.00 86.00 128 GLU A C 1
ATOM 989 O O . GLU A 1 128 ? 9.933 5.547 0.484 1.00 86.00 128 GLU A O 1
ATOM 994 N N . ILE A 1 129 ? 10.640 4.250 2.196 1.00 88.50 129 ILE A N 1
ATOM 995 C CA . ILE A 1 129 ? 11.996 4.772 2.259 1.00 88.50 129 ILE A CA 1
ATOM 996 C C . ILE A 1 129 ? 12.712 4.470 0.948 1.00 88.50 129 ILE A C 1
ATOM 998 O O . ILE A 1 129 ? 13.406 5.335 0.422 1.00 88.50 129 ILE A O 1
ATOM 1002 N N . VAL A 1 130 ? 12.518 3.273 0.391 1.00 89.94 130 VAL A N 1
ATOM 1003 C CA . VAL A 1 130 ? 13.099 2.887 -0.898 1.00 89.94 130 VAL A CA 1
ATOM 1004 C C . VAL A 1 130 ? 12.561 3.767 -2.033 1.00 89.94 130 VAL A C 1
ATOM 1006 O O . VAL A 1 130 ? 13.358 4.322 -2.785 1.00 89.94 130 VAL A O 1
ATOM 1009 N N . GLY A 1 131 ? 11.243 3.969 -2.125 1.00 86.56 131 GLY A N 1
ATOM 1010 C CA . GLY A 1 131 ? 10.632 4.845 -3.134 1.00 86.56 131 GLY A CA 1
ATOM 1011 C C . GLY A 1 131 ? 11.089 6.301 -3.011 1.00 86.56 131 GLY A C 1
ATOM 1012 O O . GLY A 1 131 ? 11.518 6.904 -3.994 1.00 86.56 131 GLY A O 1
ATOM 1013 N N . ALA A 1 132 ? 11.100 6.836 -1.789 1.00 86.88 132 ALA A N 1
ATOM 1014 C CA . ALA A 1 132 ? 11.592 8.180 -1.499 1.00 86.88 132 ALA A CA 1
ATOM 1015 C C . ALA A 1 132 ? 13.091 8.333 -1.822 1.00 86.88 132 ALA A C 1
ATOM 1017 O O . ALA A 1 132 ? 13.513 9.348 -2.372 1.00 86.88 132 ALA A O 1
ATOM 1018 N N . SER A 1 133 ? 13.897 7.302 -1.548 1.00 87.50 133 SER A N 1
ATOM 1019 C CA . SER A 1 133 ? 15.328 7.283 -1.876 1.00 87.50 133 SER A CA 1
ATOM 1020 C C . SER A 1 133 ? 15.576 7.272 -3.381 1.00 87.50 133 SER A C 1
ATOM 1022 O O . SER A 1 133 ? 16.514 7.914 -3.848 1.00 87.50 133 SER A O 1
ATOM 1024 N N . PHE A 1 134 ? 14.756 6.553 -4.153 1.00 86.81 134 PHE A N 1
ATOM 1025 C CA . PHE A 1 134 ? 14.834 6.585 -5.612 1.00 86.81 134 PHE A CA 1
ATOM 1026 C C . PHE A 1 134 ? 14.442 7.954 -6.168 1.00 86.81 134 PHE A C 1
ATOM 1028 O O . PHE A 1 134 ? 15.172 8.481 -7.004 1.00 86.81 134 PHE A O 1
ATOM 1035 N N . ALA A 1 135 ? 13.369 8.561 -5.653 1.00 85.50 135 ALA A N 1
ATOM 1036 C CA . ALA A 1 135 ? 12.968 9.914 -6.033 1.00 85.50 135 ALA A CA 1
ATOM 1037 C C . ALA A 1 135 ? 14.081 10.938 -5.742 1.00 85.50 135 ALA A C 1
ATOM 1039 O O . ALA A 1 135 ? 14.438 11.728 -6.608 1.00 85.50 135 ALA A O 1
ATOM 1040 N N . ALA A 1 136 ? 14.714 10.853 -4.567 1.00 85.38 136 ALA A N 1
ATOM 1041 C CA . ALA A 1 136 ? 15.820 11.733 -4.186 1.00 85.38 136 ALA A CA 1
ATOM 1042 C C . ALA A 1 136 ? 17.095 11.545 -5.030 1.00 85.38 136 ALA A C 1
ATOM 1044 O O . ALA A 1 136 ? 17.906 12.458 -5.127 1.00 85.38 136 ALA A O 1
ATOM 1045 N N . ARG A 1 137 ? 17.311 10.357 -5.609 1.00 81.81 137 ARG A N 1
ATOM 1046 C CA . ARG A 1 137 ? 18.468 10.071 -6.478 1.00 81.81 137 ARG A CA 1
ATOM 1047 C C . ARG A 1 137 ? 18.233 10.455 -7.939 1.00 81.81 137 ARG A C 1
ATOM 1049 O O . ARG A 1 137 ? 19.206 10.598 -8.674 1.00 81.81 137 ARG A O 1
ATOM 1056 N N . GLY A 1 138 ? 16.972 10.539 -8.362 1.00 73.88 138 GLY A N 1
ATOM 1057 C CA . GLY A 1 138 ? 16.585 10.819 -9.746 1.00 73.88 138 GLY A CA 1
ATOM 1058 C C . GLY A 1 138 ? 16.599 12.303 -10.112 1.00 73.88 138 GLY A C 1
ATOM 1059 O O . GLY A 1 138 ? 16.736 12.634 -11.287 1.00 73.88 138 GLY A O 1
ATOM 1060 N N . GLU A 1 139 ? 16.501 13.194 -9.126 1.00 77.00 139 GLU A N 1
ATOM 1061 C CA . GLU A 1 139 ? 16.439 14.643 -9.328 1.00 77.00 139 GLU A CA 1
ATOM 1062 C C . GLU A 1 139 ? 17.633 15.357 -8.678 1.00 77.00 139 GLU A C 1
ATOM 1064 O O . GLU A 1 139 ? 18.225 14.880 -7.712 1.00 77.00 139 GLU A O 1
ATOM 1069 N N . LYS A 1 140 ? 18.012 16.521 -9.225 1.00 69.12 140 LYS A N 1
ATOM 1070 C CA . LYS A 1 140 ? 19.035 17.392 -8.610 1.00 69.12 140 LYS A CA 1
ATOM 1071 C C . LYS A 1 140 ? 18.540 18.050 -7.319 1.00 69.12 140 LYS A C 1
ATOM 1073 O O . LYS A 1 140 ? 19.360 18.411 -6.480 1.00 69.12 140 LYS A O 1
ATOM 1078 N N . GLU A 1 141 ? 17.228 18.217 -7.193 1.00 75.44 141 GLU A N 1
ATOM 1079 C CA . GLU A 1 141 ? 16.540 18.856 -6.071 1.00 75.44 141 GLU A CA 1
ATOM 1080 C C . GLU A 1 141 ? 15.765 17.782 -5.290 1.00 75.44 141 GLU A C 1
ATOM 1082 O O . GLU A 1 141 ? 15.325 16.784 -5.857 1.00 75.44 141 GLU A O 1
ATOM 1087 N N . ALA A 1 142 ? 15.579 17.966 -3.981 1.00 80.06 142 ALA A N 1
ATOM 1088 C CA . ALA A 1 142 ? 14.899 16.981 -3.130 1.00 80.06 142 ALA A CA 1
ATOM 1089 C C . ALA A 1 142 ? 13.354 17.055 -3.193 1.00 80.06 142 ALA A C 1
ATOM 1091 O O . ALA A 1 142 ? 12.669 16.378 -2.418 1.00 80.06 142 ALA A O 1
ATOM 1092 N N . ASP A 1 143 ? 12.798 17.856 -4.104 1.00 85.31 143 ASP A N 1
ATOM 1093 C CA . ASP A 1 143 ? 11.364 18.148 -4.204 1.00 85.31 143 ASP A CA 1
ATOM 1094 C C . ASP A 1 143 ? 10.527 16.905 -4.548 1.00 85.31 143 ASP A C 1
ATOM 1096 O O . ASP A 1 143 ? 9.450 16.693 -3.975 1.00 85.31 143 ASP A O 1
ATOM 1100 N N . GLY A 1 144 ? 11.046 16.014 -5.401 1.00 84.00 144 GLY A N 1
ATOM 1101 C CA . GLY A 1 144 ? 10.419 14.722 -5.690 1.00 84.00 144 GLY A CA 1
ATOM 1102 C C . GLY A 1 144 ? 10.270 13.828 -4.450 1.00 84.00 144 GLY A C 1
ATOM 1103 O O . GLY A 1 144 ? 9.253 13.159 -4.265 1.00 84.00 144 GLY A O 1
ATOM 1104 N N . CYS A 1 145 ? 11.241 13.857 -3.534 1.00 87.62 145 CYS A N 1
ATOM 1105 C CA . CYS A 1 145 ? 11.165 13.115 -2.272 1.00 87.62 145 CYS A CA 1
ATOM 1106 C C . CYS A 1 145 ? 10.142 13.737 -1.310 1.00 87.62 145 CYS A C 1
ATOM 1108 O O . CYS A 1 145 ? 9.335 13.026 -0.702 1.00 87.62 145 CYS A O 1
ATOM 1110 N N . LEU A 1 146 ? 10.132 15.071 -1.207 1.00 89.25 146 LEU A N 1
ATOM 1111 C CA . LEU A 1 146 ? 9.202 15.796 -0.343 1.00 89.25 146 LEU A CA 1
ATOM 1112 C C . LEU A 1 146 ? 7.746 15.575 -0.770 1.00 89.25 146 LEU A C 1
ATOM 1114 O O . LEU A 1 146 ? 6.899 15.267 0.070 1.00 89.25 146 LEU A O 1
ATOM 1118 N N . SER A 1 147 ? 7.458 15.683 -2.069 1.00 88.75 147 SER A N 1
ATOM 1119 C CA . SER A 1 147 ? 6.115 15.444 -2.611 1.00 88.75 147 SER A CA 1
ATOM 1120 C C . SER A 1 147 ? 5.637 14.006 -2.370 1.00 88.75 147 SER A C 1
ATOM 1122 O O . SER A 1 147 ? 4.482 13.804 -1.991 1.00 88.75 147 SER A O 1
ATOM 1124 N N . HIS A 1 148 ? 6.527 13.015 -2.487 1.00 89.00 148 HIS A N 1
ATOM 1125 C CA . HIS A 1 148 ? 6.218 11.616 -2.191 1.00 89.00 148 HIS A CA 1
ATOM 1126 C C . HIS A 1 148 ? 5.832 11.403 -0.717 1.00 89.00 148 HIS A C 1
ATOM 1128 O O . HIS A 1 148 ? 4.803 10.789 -0.425 1.00 89.00 148 HIS A O 1
ATOM 1134 N N . ILE A 1 149 ? 6.621 11.936 0.223 1.00 90.25 149 ILE A N 1
ATOM 1135 C CA . ILE A 1 149 ? 6.353 11.801 1.665 1.00 90.25 149 ILE A CA 1
ATOM 1136 C C . ILE A 1 149 ? 5.063 12.539 2.050 1.00 90.25 149 ILE A C 1
ATOM 1138 O O . ILE A 1 149 ? 4.194 11.968 2.711 1.00 90.25 149 ILE A O 1
ATOM 1142 N N . LEU A 1 150 ? 4.895 13.789 1.607 1.00 91.94 150 LEU A N 1
ATOM 1143 C CA . LEU A 1 150 ? 3.700 14.583 1.910 1.00 91.94 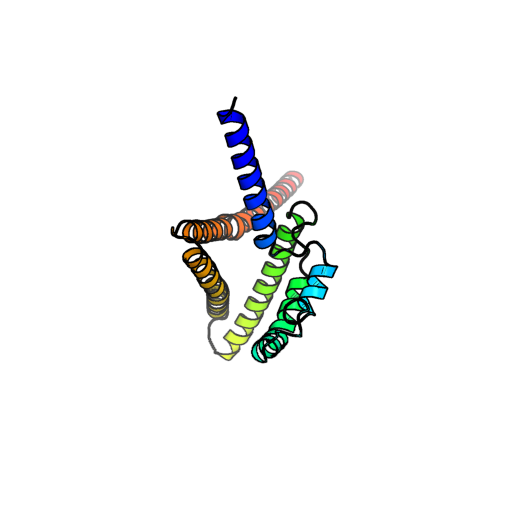150 LEU A CA 1
ATOM 1144 C C . LEU A 1 150 ? 2.429 13.942 1.348 1.00 91.94 150 LEU A C 1
ATOM 1146 O O . LEU A 1 150 ? 1.420 13.869 2.050 1.00 91.94 150 LEU A O 1
ATOM 1150 N N . GLY A 1 151 ? 2.484 13.431 0.115 1.00 89.75 151 GLY A N 1
ATOM 1151 C CA . GLY A 1 151 ? 1.366 12.720 -0.498 1.00 89.75 151 GLY A CA 1
ATOM 1152 C C . GLY A 1 151 ? 0.955 11.491 0.313 1.00 89.75 151 GLY A C 1
ATOM 1153 O O . GLY A 1 151 ? -0.229 11.292 0.592 1.00 89.75 151 GLY A O 1
ATOM 1154 N N . ARG A 1 152 ? 1.926 10.697 0.775 1.00 88.06 152 ARG A N 1
ATOM 1155 C CA . ARG A 1 152 ? 1.660 9.511 1.602 1.00 88.06 152 ARG A CA 1
ATOM 1156 C C . ARG A 1 152 ? 1.076 9.842 2.973 1.00 88.06 152 ARG A C 1
ATOM 1158 O O . ARG A 1 152 ? 0.143 9.165 3.418 1.00 88.06 152 ARG A O 1
ATOM 1165 N N . ILE A 1 153 ? 1.568 10.893 3.627 1.00 90.56 153 ILE A N 1
ATOM 1166 C CA . ILE A 1 153 ? 1.006 11.375 4.898 1.00 90.56 153 ILE A CA 1
ATOM 1167 C C . ILE A 1 153 ? -0.439 11.841 4.689 1.00 90.56 153 ILE A C 1
ATOM 1169 O O . ILE A 1 153 ? -1.325 11.453 5.453 1.00 90.56 153 ILE A O 1
ATOM 1173 N N . ALA A 1 154 ? -0.700 12.609 3.627 1.00 92.62 154 ALA A N 1
ATOM 1174 C CA . ALA A 1 154 ? -2.038 13.093 3.304 1.00 92.62 154 ALA A CA 1
ATOM 1175 C C . ALA A 1 154 ? -3.030 11.940 3.092 1.00 92.62 154 ALA A C 1
ATOM 1177 O O . ALA A 1 154 ? -4.113 11.952 3.675 1.00 92.62 154 ALA A O 1
ATOM 1178 N N . VAL A 1 155 ? -2.655 10.909 2.326 1.00 89.50 155 VAL A N 1
ATOM 1179 C CA . VAL A 1 155 ? -3.506 9.725 2.108 1.00 89.50 155 VAL A CA 1
ATOM 1180 C C . VAL A 1 155 ? -3.756 8.969 3.416 1.00 89.50 155 VAL A C 1
ATOM 1182 O O . VAL A 1 155 ? -4.890 8.584 3.693 1.00 89.50 155 VAL A O 1
ATOM 1185 N N . THR A 1 156 ? -2.740 8.802 4.262 1.00 89.06 156 THR A N 1
ATOM 1186 C CA . THR A 1 156 ? -2.887 8.094 5.546 1.00 89.06 156 THR A CA 1
ATOM 1187 C C . THR A 1 156 ? -3.857 8.813 6.486 1.00 89.06 156 THR A C 1
ATOM 1189 O O . THR A 1 156 ? -4.717 8.180 7.096 1.00 89.06 156 THR A O 1
ATOM 1192 N N . VAL A 1 157 ? -3.769 10.141 6.579 1.00 91.69 157 VAL A N 1
ATOM 1193 C CA . VAL A 1 157 ? -4.639 10.930 7.462 1.00 91.69 157 VAL A CA 1
ATOM 1194 C C . VAL A 1 157 ? -6.051 11.062 6.884 1.00 91.69 157 VAL A C 1
ATOM 1196 O O . VAL A 1 157 ? -7.028 10.788 7.580 1.00 91.69 157 VAL A O 1
ATOM 1199 N N . LEU A 1 158 ? -6.184 11.441 5.610 1.00 92.25 158 LEU A N 1
ATOM 1200 C CA . LEU A 1 158 ? -7.490 11.700 4.994 1.00 92.25 158 LEU A CA 1
ATOM 1201 C C . LEU A 1 158 ? -8.250 10.409 4.691 1.00 92.25 158 LEU A C 1
ATOM 1203 O O . LEU A 1 158 ? -9.413 10.269 5.061 1.00 92.25 158 LEU A O 1
ATOM 1207 N N . VAL A 1 159 ? -7.599 9.456 4.025 1.00 89.88 159 VAL A N 1
ATOM 1208 C CA . VAL A 1 159 ? -8.243 8.208 3.600 1.00 89.88 159 VAL A CA 1
ATOM 1209 C C . VAL A 1 159 ? -8.163 7.163 4.706 1.00 89.88 159 VAL A C 1
ATOM 1211 O O . VAL A 1 159 ? -9.168 6.525 5.000 1.00 89.88 159 VAL A O 1
ATOM 1214 N N . GLY A 1 160 ? -7.001 7.010 5.348 1.00 86.50 160 GLY A N 1
ATOM 1215 C CA . GLY A 1 160 ? -6.800 5.992 6.383 1.00 86.50 160 GLY A CA 1
ATOM 1216 C C . GLY A 1 160 ? -7.595 6.252 7.664 1.00 86.50 160 GLY A C 1
ATOM 1217 O O . GLY A 1 160 ? -8.236 5.336 8.170 1.00 86.50 160 GLY A O 1
ATOM 1218 N N . VAL A 1 161 ? -7.598 7.487 8.177 1.00 89.88 161 VAL A N 1
ATOM 1219 C CA . VAL A 1 161 ? -8.335 7.845 9.407 1.00 89.88 161 VAL A CA 1
ATOM 1220 C C . VAL A 1 161 ? -9.665 8.535 9.099 1.00 89.88 161 VAL A C 1
ATOM 1222 O O . VAL A 1 161 ? -10.686 8.209 9.707 1.00 89.88 161 VAL A O 1
ATOM 1225 N N . GLY A 1 162 ? -9.680 9.466 8.143 1.00 91.69 162 GLY A N 1
ATOM 1226 C CA . GLY A 1 162 ? -10.871 10.262 7.838 1.00 91.69 162 GLY A CA 1
ATOM 1227 C C . GLY A 1 162 ? -12.030 9.458 7.243 1.00 91.69 162 GLY A C 1
ATOM 1228 O O . GLY A 1 162 ? -13.174 9.651 7.657 1.00 91.69 162 GLY A O 1
ATOM 1229 N N . MET A 1 163 ? -11.766 8.526 6.319 1.00 90.50 163 MET A N 1
ATOM 1230 C CA . MET A 1 163 ? -12.835 7.767 5.652 1.00 90.50 163 MET A CA 1
ATOM 1231 C C . MET A 1 163 ? -13.569 6.795 6.598 1.00 90.50 163 MET A C 1
ATOM 1233 O O . MET A 1 163 ? -14.800 6.857 6.647 1.00 90.50 163 MET A O 1
ATOM 1237 N N . PRO A 1 164 ? -12.891 5.974 7.431 1.00 90.50 164 PRO A N 1
ATOM 1238 C CA . PRO A 1 164 ? -13.580 5.124 8.405 1.00 90.50 164 PRO A CA 1
ATOM 1239 C C . PRO A 1 164 ? -14.419 5.916 9.411 1.00 90.50 164 PRO A C 1
ATOM 1241 O O . PRO A 1 164 ? -15.522 5.496 9.764 1.00 90.50 164 PRO A O 1
ATOM 1244 N N . TRP A 1 165 ? -13.924 7.079 9.849 1.00 93.19 165 TRP A N 1
ATOM 1245 C CA . TRP A 1 165 ? -14.666 7.944 10.763 1.00 93.19 165 TRP A CA 1
ATOM 1246 C C . TRP A 1 165 ? -15.937 8.505 10.117 1.00 93.19 165 TRP A C 1
ATOM 1248 O O . TRP A 1 165 ? -17.000 8.477 10.737 1.00 93.19 165 TRP A O 1
ATOM 1258 N N . LEU A 1 166 ? -15.860 8.941 8.855 1.00 93.94 166 LEU A N 1
ATOM 1259 C CA . LEU A 1 166 ? -17.025 9.401 8.098 1.00 93.94 166 LEU A CA 1
ATOM 1260 C C . LEU A 1 166 ? -18.087 8.297 7.972 1.00 93.94 166 LEU A C 1
ATOM 1262 O O . LEU A 1 166 ? -19.267 8.544 8.217 1.00 93.94 166 LEU A O 1
ATOM 1266 N N . VAL A 1 167 ? -17.672 7.070 7.648 1.00 92.81 167 VAL A N 1
ATOM 1267 C CA . VAL A 1 167 ? -18.581 5.917 7.550 1.00 92.81 167 VAL A CA 1
ATOM 1268 C C . VAL A 1 167 ? -19.242 5.616 8.899 1.00 92.81 167 VAL A C 1
ATOM 1270 O O . VAL A 1 167 ? -20.457 5.418 8.958 1.00 92.81 167 VAL A O 1
ATOM 1273 N N . ALA A 1 168 ? -18.478 5.640 9.996 1.00 91.94 168 ALA A N 1
ATOM 1274 C CA . ALA A 1 168 ? -19.012 5.428 11.340 1.00 91.94 168 ALA A CA 1
ATOM 1275 C C . ALA A 1 168 ? -20.016 6.520 11.748 1.00 91.94 168 ALA A C 1
ATOM 1277 O O . ALA A 1 168 ? -21.076 6.209 12.295 1.00 91.94 168 ALA A O 1
ATOM 1278 N N . ALA A 1 169 ? -19.721 7.788 11.448 1.00 92.94 169 ALA A N 1
ATOM 1279 C CA . ALA A 1 169 ? -20.615 8.908 11.732 1.00 92.94 169 ALA A CA 1
ATOM 1280 C C . ALA A 1 169 ? -21.955 8.766 10.994 1.00 92.94 169 ALA A C 1
ATOM 1282 O O . ALA A 1 169 ? -23.014 8.937 11.600 1.00 92.94 169 ALA A O 1
ATOM 1283 N N . ILE A 1 170 ? -21.918 8.381 9.715 1.00 92.31 170 ILE A N 1
ATOM 1284 C CA . ILE A 1 170 ? -23.119 8.135 8.906 1.00 92.31 170 ILE A CA 1
ATOM 1285 C C . ILE A 1 170 ? -23.930 6.960 9.476 1.00 92.31 170 ILE A C 1
ATOM 1287 O O . ILE A 1 170 ? -25.138 7.085 9.673 1.00 92.31 170 ILE A O 1
ATOM 1291 N N . TYR A 1 171 ? -23.280 5.840 9.804 1.00 92.19 171 TYR A N 1
ATOM 1292 C CA . TYR A 1 171 ? -23.945 4.668 10.385 1.00 92.19 171 TYR A CA 1
ATOM 1293 C C . TYR A 1 171 ? -24.641 4.988 11.717 1.00 92.19 171 TYR A C 1
ATOM 1295 O O . TYR A 1 171 ? -25.794 4.613 11.940 1.00 92.19 171 TYR A O 1
ATOM 1303 N N . HIS A 1 172 ? -23.968 5.728 12.603 1.00 90.94 172 HIS A N 1
ATOM 1304 C CA . HIS A 1 172 ? -24.566 6.166 13.862 1.00 90.94 172 HIS A CA 1
ATOM 1305 C C . HIS A 1 172 ? -25.712 7.158 13.652 1.00 90.94 172 HIS A C 1
ATOM 1307 O O . HIS A 1 172 ? -26.707 7.067 14.370 1.00 90.94 172 HIS A O 1
ATOM 1313 N N . ALA A 1 173 ? -25.618 8.058 12.670 1.00 88.75 173 ALA A N 1
ATOM 1314 C CA . ALA A 1 173 ? -26.699 8.981 12.343 1.00 88.75 173 ALA A CA 1
ATOM 1315 C C . ALA A 1 173 ? -27.975 8.235 11.913 1.00 88.75 173 ALA A C 1
ATOM 1317 O O . ALA A 1 173 ? -29.046 8.517 12.447 1.00 88.75 173 ALA A O 1
ATOM 1318 N N . PHE A 1 174 ? -27.869 7.230 11.036 1.00 86.31 174 PHE A N 1
ATOM 1319 C CA . PHE A 1 174 ? -29.024 6.424 10.616 1.00 86.31 174 PHE A CA 1
ATOM 1320 C C . PHE A 1 174 ? -29.630 5.604 11.766 1.00 86.31 174 PHE A C 1
ATOM 1322 O O . PHE A 1 174 ? -30.843 5.636 11.974 1.00 86.31 174 PHE A O 1
ATOM 1329 N N . ASN A 1 175 ? -28.799 4.958 12.587 1.00 83.06 175 ASN A N 1
ATOM 1330 C CA . ASN A 1 175 ? -29.278 4.171 13.731 1.00 83.06 175 ASN A CA 1
ATOM 1331 C C . ASN A 1 175 ? -29.931 5.026 14.834 1.00 83.06 175 ASN A C 1
ATOM 1333 O O . ASN A 1 175 ? -30.798 4.549 15.569 1.00 83.06 175 ASN A O 1
ATOM 1337 N N . MET A 1 176 ? -29.510 6.285 14.989 1.00 74.12 176 MET A N 1
ATOM 1338 C CA . MET A 1 176 ? -30.134 7.232 15.922 1.00 74.12 176 MET A CA 1
ATOM 1339 C C . MET A 1 176 ? -31.519 7.688 15.439 1.00 74.12 176 MET A C 1
ATOM 1341 O O . MET A 1 176 ? -32.416 7.892 16.263 1.00 74.12 176 MET A O 1
ATOM 1345 N N . VAL A 1 177 ? -31.713 7.813 14.122 1.00 71.19 177 VAL A N 1
ATOM 1346 C CA . VAL A 1 177 ? -33.007 8.164 13.514 1.00 71.19 177 VAL A CA 1
ATOM 1347 C C . VAL A 1 177 ? -34.023 7.039 13.722 1.00 71.19 177 VAL A C 1
ATOM 1349 O O . VAL A 1 177 ? -35.131 7.304 14.185 1.00 71.19 177 VAL A O 1
ATOM 1352 N N . GLU A 1 178 ? -33.633 5.783 13.499 1.00 70.94 178 GLU A N 1
ATOM 1353 C CA . GLU A 1 178 ? -34.516 4.622 13.686 1.00 70.94 178 GLU A CA 1
ATOM 1354 C C . GLU A 1 178 ? -34.976 4.466 15.148 1.00 70.94 178 GLU A C 1
ATOM 1356 O O . GLU A 1 178 ? -36.165 4.306 15.428 1.00 70.94 178 GLU A O 1
ATOM 1361 N N . LYS A 1 179 ? -34.059 4.640 16.111 1.00 66.38 179 LYS A N 1
ATOM 1362 C CA . LYS A 1 179 ? -34.389 4.596 17.550 1.00 66.38 179 LYS A CA 1
ATOM 1363 C C . LYS A 1 179 ? -35.272 5.753 18.024 1.00 66.38 179 LYS A C 1
ATOM 1365 O O . LYS A 1 179 ? -35.932 5.626 19.056 1.00 66.38 179 LYS A O 1
ATOM 1370 N N . THR A 1 180 ? -35.255 6.884 17.323 1.00 65.88 180 THR A N 1
ATOM 1371 C CA . THR A 1 180 ? -36.127 8.028 17.626 1.00 65.88 180 THR A CA 1
ATOM 1372 C C . THR A 1 180 ? -37.521 7.831 17.027 1.00 65.88 180 THR A C 1
ATOM 1374 O O . THR A 1 180 ? -38.501 8.152 17.693 1.00 65.88 180 THR A O 1
ATOM 1377 N N . GLY A 1 181 ? -37.620 7.229 15.837 1.00 63.41 181 GLY A N 1
ATOM 1378 C CA . GLY A 1 181 ? -38.891 6.860 15.204 1.00 63.41 181 GLY A CA 1
ATOM 1379 C C . GLY A 1 181 ? -39.696 5.833 16.009 1.00 63.41 181 GLY A C 1
ATOM 1380 O O . GLY A 1 181 ? -40.850 6.096 16.335 1.00 63.41 181 GLY A O 1
ATOM 1381 N N . ASP A 1 182 ? -39.069 4.732 16.449 1.00 63.31 182 ASP A N 1
ATOM 1382 C CA . ASP A 1 182 ? -39.740 3.689 17.261 1.00 63.31 182 ASP A CA 1
ATOM 1383 C C . ASP A 1 182 ? -40.229 4.218 18.627 1.00 63.31 182 ASP A C 1
ATOM 1385 O O . ASP A 1 182 ? -41.175 3.701 19.218 1.00 63.31 182 ASP A O 1
ATOM 1389 N N . LYS A 1 183 ? -39.616 5.289 19.150 1.00 59.56 183 LYS A N 1
ATOM 1390 C CA . LYS A 1 183 ? -40.058 5.933 20.399 1.00 59.56 183 LYS A CA 1
ATOM 1391 C C . LYS A 1 183 ? -41.252 6.873 20.231 1.00 59.56 183 LYS A C 1
ATOM 1393 O O . LYS A 1 183 ? -41.909 7.155 21.232 1.00 59.56 183 LYS A O 1
ATOM 1398 N N . ILE A 1 184 ? -41.501 7.383 19.027 1.00 62.41 184 ILE A N 1
ATOM 1399 C CA . ILE A 1 184 ? -42.630 8.279 18.742 1.00 62.41 184 ILE A CA 1
ATOM 1400 C C . ILE A 1 184 ? -43.890 7.463 18.428 1.00 62.41 184 ILE A C 1
ATOM 1402 O O . ILE A 1 184 ? -44.958 7.852 18.874 1.00 62.41 184 ILE A O 1
ATOM 1406 N N . ASP A 1 185 ? -43.760 6.306 17.770 1.00 60.06 185 ASP A N 1
ATOM 1407 C CA . ASP A 1 185 ? -44.893 5.424 17.423 1.00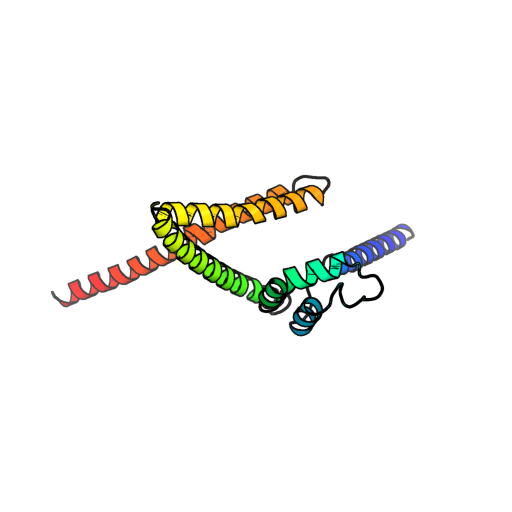 60.06 185 ASP A CA 1
ATOM 1408 C C . ASP A 1 185 ? -45.416 4.578 18.607 1.00 60.06 185 ASP A C 1
ATOM 1410 O O . ASP A 1 185 ? -46.507 4.015 18.564 1.00 60.06 185 ASP A O 1
ATOM 1414 N N . ARG A 1 186 ? -44.644 4.475 19.702 1.00 58.97 186 ARG A N 1
ATOM 1415 C CA . ARG A 1 186 ? -45.063 3.796 20.947 1.00 58.97 186 ARG A CA 1
ATOM 1416 C C . ARG A 1 186 ? -45.725 4.710 21.988 1.00 58.97 186 ARG A C 1
ATOM 1418 O O . ARG A 1 186 ? -45.936 4.265 23.120 1.00 58.97 186 ARG A O 1
ATOM 1425 N N . LYS A 1 187 ? -46.009 5.970 21.659 1.00 49.56 187 LYS A N 1
ATOM 1426 C CA . LYS A 1 187 ? -46.757 6.909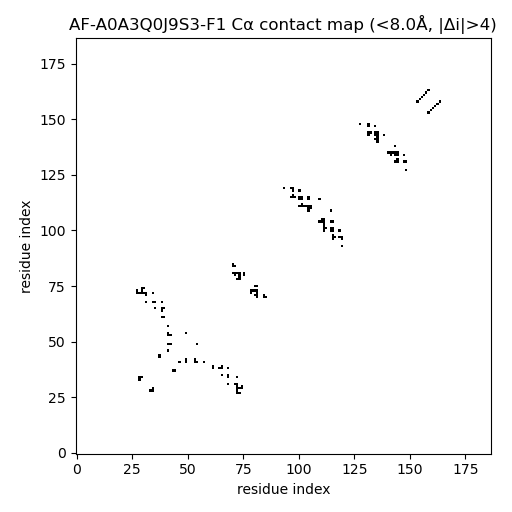 22.510 1.00 49.56 187 LYS A CA 1
ATOM 1427 C C . LYS A 1 187 ? -48.085 7.265 21.869 1.00 49.56 187 LYS A C 1
ATOM 1429 O O . LYS A 1 187 ? -49.052 7.393 22.649 1.00 49.56 187 LYS A O 1
#

Foldseek 3Di:
DVVVVVVVVVVVVVVVVVVVVVVVVCPFQQALVSLVQCLPDQPSPCPPPDDPVSVVVSVVCSVVSVVVSPQGTCNPPVNPSSVVSVVVVVVVVLVVQLVVQLVVCVVVVHHSVVSSVVVSVVVVVVVLVVCLVVLCVVDPDSVSSVCSVVVVVCCCVCVVPVVVVVVVVVVVVVVVVVVVVVVVVVD

Organism: Diaphorina citri (NCBI:txid121845)

Radius of gyration: 24.84 Å; Cα contacts (8 Å, |Δi|>4): 96; chains: 1; bounding box: 70×54×64 Å

Secondary structure (DSSP, 8-state):
-HHHHHHHHHHHHHHHHHHHHHHHH--S-SSHHHHHHHHHSGGGG-TTS--HHHHHHHHHHHHHHHHHHTSPPTTGGGGHHHHHHHHHHHHHHHHHHHHHHHHHHHHHTS-HHHHHHHHHHHHHHHHHHHHHHHHHHHSSSTHHHHHHHHHHHHHIIIIIIIHHHHHHHHHHHHHHHHHHHHHHHT-